Protein AF-A0A8H2VVC4-F1 (afdb_monomer_lite)

Foldseek 3Di:
DQDDVNDDDDQDADDDPVQDDPPDPDHDDGDPVLCLDPSN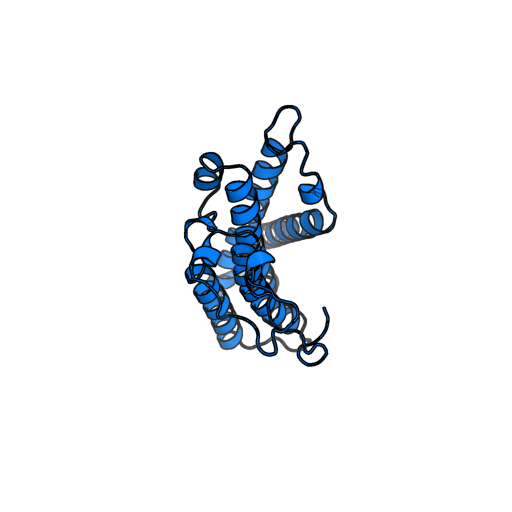LVRLLVQLVVLLVVLLVQLPDPDHDDPVVLVVSLVSLVVSLVPRPPLQAPVDLVSLVPDDPVSNVSNLSSLLSSLLSLLSSLLVLLVDPPSCPVVVVSLCSNLVSLVRLVVSLVSVVVQCPPPHPCVVVCCCVPPVVVVSNVSSVVSNVSNVVVVVVVVPDDPPDD

Sequence (206 aa):
MISQGMYDTKPPSHILDQDLDENMVVLPPITTDYERSAIGHATFKYRLVLIFRKIFDASNLVTPISYDEVMGLEKLLLDALEEIPEYFQARSIHVLNSGSISQKVRGFSIEMTYLKSRCFLHRKFLSEAESLQKHSYSVKACVDSSILILQYQNYMTNETAPDRPLHGMKWIASSLMTYDFLLAATLLCLYLGQLMATEGKPMLGL

pLDDT: mean 88.29, std 10.34, range [36.38, 98.44]

Structure (mmCIF, N/CA/C/O backbone):
data_AF-A0A8H2VVC4-F1
#
_entry.id   AF-A0A8H2VVC4-F1
#
loop_
_atom_site.group_PDB
_atom_site.id
_atom_site.type_symbol
_atom_site.label_atom_id
_atom_site.label_alt_id
_atom_site.label_comp_id
_atom_site.label_asym_id
_atom_site.label_entity_id
_atom_site.label_seq_id
_atom_site.pdbx_PDB_ins_code
_atom_site.Cartn_x
_atom_site.Cartn_y
_atom_site.Cartn_z
_atom_site.occupancy
_atom_site.B_iso_or_equiv
_atom_site.auth_seq_id
_atom_site.auth_comp_id
_atom_site.auth_asym_id
_atom_site.auth_atom_id
_atom_site.pdbx_PDB_model_num
ATOM 1 N N . MET A 1 1 ? -13.365 2.600 -8.988 1.00 61.84 1 MET A N 1
ATOM 2 C CA . MET A 1 1 ? -12.484 1.559 -9.572 1.00 61.84 1 MET A CA 1
ATOM 3 C C . MET A 1 1 ? -13.336 0.581 -10.369 1.00 61.84 1 MET A C 1
ATOM 5 O O . MET A 1 1 ? -14.423 0.267 -9.913 1.00 61.84 1 MET A O 1
ATOM 9 N N . ILE A 1 2 ? -12.883 0.117 -11.538 1.00 72.00 2 ILE A N 1
ATOM 10 C CA . ILE A 1 2 ? -13.629 -0.814 -12.419 1.00 72.00 2 ILE A CA 1
ATOM 11 C C . ILE A 1 2 ? -13.771 -2.173 -11.728 1.00 72.00 2 ILE A C 1
ATOM 13 O O . ILE A 1 2 ? -12.729 -2.743 -11.445 1.00 72.00 2 ILE A O 1
ATOM 17 N N . SER A 1 3 ? -14.970 -2.678 -11.400 1.00 74.81 3 SER A N 1
ATOM 18 C CA . SER A 1 3 ? -15.231 -3.954 -10.670 1.00 74.81 3 SER A CA 1
ATOM 19 C C . SER A 1 3 ? -14.483 -5.182 -11.213 1.00 74.81 3 SER A C 1
ATOM 21 O O . SER A 1 3 ? -14.215 -5.265 -12.409 1.00 74.81 3 SER A O 1
ATOM 23 N N . GLN A 1 4 ? -14.123 -6.143 -10.345 1.00 71.00 4 GLN A N 1
ATOM 24 C CA . GLN A 1 4 ? -13.689 -7.466 -10.826 1.00 71.00 4 GLN A CA 1
ATOM 25 C C . GLN A 1 4 ? -14.830 -8.069 -11.658 1.00 71.00 4 GLN A C 1
ATOM 27 O O . GLN A 1 4 ? -15.982 -8.014 -11.238 1.00 71.00 4 GLN A O 1
ATOM 32 N N . GLY A 1 5 ? -14.517 -8.562 -12.859 1.00 79.94 5 GLY A N 1
ATOM 33 C CA . GLY A 1 5 ? -15.510 -9.023 -13.837 1.00 79.94 5 GLY A CA 1
ATOM 34 C C . GLY A 1 5 ? -15.986 -7.958 -14.833 1.00 79.94 5 GLY A C 1
ATOM 35 O O . GLY A 1 5 ? -16.650 -8.303 -15.801 1.00 79.94 5 GLY A O 1
ATOM 36 N N . MET A 1 6 ? -15.608 -6.686 -14.650 1.00 85.06 6 MET A N 1
ATOM 37 C CA . MET A 1 6 ? -15.860 -5.608 -15.625 1.00 85.06 6 MET A CA 1
ATOM 38 C C . MET A 1 6 ? -14.657 -5.348 -16.549 1.00 85.06 6 MET A C 1
ATOM 40 O O . MET A 1 6 ? -14.632 -4.353 -17.269 1.00 85.06 6 MET A O 1
ATOM 44 N N . TYR A 1 7 ? -13.640 -6.207 -16.486 1.00 86.06 7 TYR A N 1
ATOM 45 C CA . TYR A 1 7 ? -12.479 -6.223 -17.370 1.00 86.06 7 TYR A CA 1
ATOM 46 C C . TYR A 1 7 ? -12.005 -7.671 -17.553 1.00 86.06 7 TYR A C 1
ATOM 48 O O . TYR A 1 7 ? -12.137 -8.485 -16.636 1.00 86.06 7 TYR A O 1
ATOM 56 N N . ASP A 1 8 ? -11.453 -7.974 -18.723 1.00 86.38 8 ASP A N 1
ATOM 57 C CA . ASP A 1 8 ? -10.928 -9.285 -19.130 1.00 86.38 8 ASP A CA 1
ATOM 58 C C . ASP A 1 8 ? -9.402 -9.276 -19.341 1.00 86.38 8 ASP A C 1
ATOM 60 O O . ASP A 1 8 ? -8.794 -10.294 -19.680 1.00 86.38 8 ASP A O 1
ATOM 64 N N . THR A 1 9 ? -8.759 -8.130 -19.107 1.00 85.38 9 THR A N 1
ATOM 65 C CA . THR A 1 9 ? -7.322 -7.963 -19.296 1.00 85.38 9 THR A CA 1
ATOM 66 C C . THR A 1 9 ? -6.517 -8.677 -18.210 1.00 85.38 9 THR A C 1
ATOM 68 O O . THR A 1 9 ? -6.779 -8.569 -17.009 1.00 85.38 9 THR A O 1
ATOM 71 N N . LYS A 1 10 ? -5.493 -9.414 -18.649 1.00 84.00 10 LYS A N 1
ATOM 72 C CA . LYS A 1 10 ? -4.498 -10.050 -17.776 1.00 84.00 10 LYS A CA 1
ATOM 73 C C . LYS A 1 10 ? -3.448 -9.022 -17.316 1.00 84.00 10 LYS A C 1
ATOM 75 O O . LYS A 1 10 ? -3.312 -7.971 -17.947 1.00 84.00 10 LYS A O 1
ATOM 80 N N . PRO A 1 11 ? -2.686 -9.305 -16.240 1.00 82.44 11 PRO A N 1
ATOM 81 C CA . PRO A 1 11 ? -1.534 -8.487 -15.866 1.00 82.44 11 PRO A CA 1
ATOM 82 C C . PRO A 1 11 ? -0.532 -8.371 -17.027 1.00 82.44 11 PRO A C 1
ATOM 84 O O . PRO A 1 11 ? -0.453 -9.293 -17.842 1.00 82.44 11 PRO A O 1
ATOM 87 N N . PRO A 1 12 ? 0.257 -7.284 -17.093 1.00 82.56 12 PRO A N 1
ATOM 88 C CA . PRO A 1 12 ? 1.257 -7.126 -18.140 1.00 82.56 12 PRO A CA 1
ATOM 89 C C . PRO A 1 12 ? 2.305 -8.247 -18.071 1.00 82.56 12 PRO A C 1
ATOM 91 O O . PRO A 1 12 ? 2.766 -8.625 -16.989 1.00 82.56 12 PRO A O 1
ATOM 94 N N . SER A 1 13 ? 2.672 -8.770 -19.241 1.00 80.69 13 SER A N 1
ATOM 95 C CA . SER A 1 13 ? 3.735 -9.759 -19.432 1.00 80.69 13 SER A CA 1
ATOM 96 C C . SER A 1 13 ? 5.004 -9.087 -19.947 1.00 80.69 13 SER A C 1
ATOM 98 O O . SER A 1 13 ? 4.941 -8.136 -20.722 1.00 80.69 13 SER A O 1
ATOM 100 N N . HIS A 1 14 ? 6.161 -9.600 -19.540 1.00 83.25 14 HIS A N 1
ATOM 101 C CA . HIS A 1 14 ? 7.447 -9.140 -20.053 1.00 83.25 14 HIS A CA 1
ATOM 102 C C . HIS A 1 14 ? 7.810 -9.886 -21.321 1.00 83.25 14 HIS A C 1
ATOM 104 O O . HIS A 1 14 ? 8.261 -11.028 -21.261 1.00 83.25 14 HIS A O 1
ATOM 110 N N . ILE A 1 15 ? 7.561 -9.234 -22.447 1.00 84.56 15 ILE A N 1
ATOM 111 C CA . ILE A 1 15 ? 7.902 -9.715 -23.779 1.00 84.56 15 ILE A CA 1
ATOM 112 C C . ILE A 1 15 ? 8.588 -8.545 -24.472 1.00 84.56 15 ILE A C 1
ATOM 114 O O . ILE A 1 15 ? 8.066 -7.428 -24.430 1.00 84.56 15 ILE A O 1
ATOM 118 N N . LEU A 1 16 ? 9.779 -8.772 -25.018 1.00 83.44 16 LEU A N 1
ATOM 119 C CA . LEU A 1 16 ? 10.528 -7.738 -25.723 1.00 83.44 16 LEU A CA 1
ATOM 120 C C . LEU A 1 16 ? 10.130 -7.730 -27.198 1.00 83.44 16 LEU A C 1
ATOM 122 O O . LEU A 1 16 ? 9.774 -8.768 -27.747 1.00 83.44 16 LEU A O 1
ATOM 126 N N . ASP A 1 17 ? 10.260 -6.581 -27.861 1.00 87.44 17 ASP A N 1
ATOM 127 C CA . ASP A 1 17 ? 9.928 -6.452 -29.289 1.00 87.44 17 ASP A CA 1
ATOM 128 C C . ASP A 1 17 ? 10.725 -7.429 -30.168 1.00 87.44 17 ASP A C 1
ATOM 130 O O . ASP A 1 17 ? 10.229 -7.910 -31.176 1.00 87.44 17 ASP A O 1
ATOM 134 N N . GLN A 1 18 ? 11.950 -7.763 -29.758 1.00 87.62 18 GLN A N 1
ATOM 135 C CA . GLN A 1 18 ? 12.810 -8.741 -30.434 1.00 87.62 18 GLN A CA 1
ATOM 136 C C . GLN A 1 18 ? 12.332 -10.197 -30.294 1.00 87.62 18 GLN A C 1
ATOM 138 O O . GLN A 1 18 ? 12.754 -11.047 -31.072 1.00 87.62 18 GLN A O 1
ATOM 143 N N . ASP A 1 19 ? 11.488 -10.481 -29.298 1.00 85.81 19 ASP A N 1
ATOM 144 C CA . ASP A 1 19 ? 10.892 -11.802 -29.075 1.00 85.81 19 ASP A CA 1
ATOM 145 C C . ASP A 1 19 ? 9.561 -11.950 -29.838 1.00 85.81 19 ASP A C 1
ATOM 147 O O . ASP A 1 19 ? 8.924 -13.002 -29.772 1.00 85.81 19 ASP A O 1
ATOM 151 N N . LEU A 1 20 ? 9.117 -10.888 -30.523 1.00 89.56 20 LEU A N 1
ATOM 152 C CA . LEU A 1 20 ? 7.908 -10.857 -31.334 1.00 89.56 20 LEU A CA 1
ATOM 153 C C . LEU A 1 20 ? 8.262 -11.005 -32.814 1.00 89.56 20 LEU A C 1
ATOM 155 O O . LEU A 1 20 ? 9.155 -10.335 -33.330 1.00 89.56 20 LEU A O 1
ATOM 159 N N . ASP A 1 21 ? 7.502 -11.842 -33.512 1.00 89.62 21 ASP A N 1
ATOM 160 C CA . ASP A 1 21 ? 7.604 -12.014 -34.957 1.00 89.62 21 ASP A CA 1
ATOM 161 C C . ASP A 1 21 ? 6.219 -11.973 -35.621 1.00 89.62 21 ASP A C 1
ATOM 163 O O . ASP A 1 21 ? 5.198 -12.282 -35.006 1.00 89.62 21 ASP A O 1
ATOM 167 N N . GLU A 1 22 ? 6.171 -11.558 -36.889 1.00 92.38 22 GLU A N 1
ATOM 168 C CA . GLU A 1 22 ? 4.920 -11.372 -37.644 1.00 92.38 22 GLU A CA 1
ATOM 169 C C . GLU A 1 22 ? 4.160 -12.678 -37.928 1.00 92.38 22 GLU A C 1
ATOM 171 O O . GLU A 1 22 ? 2.967 -12.644 -38.227 1.00 92.38 22 GLU A O 1
ATOM 176 N N . ASN A 1 23 ? 4.831 -13.827 -37.820 1.00 93.56 23 ASN A N 1
ATOM 177 C CA . ASN A 1 23 ? 4.260 -15.148 -38.074 1.00 93.56 23 ASN A CA 1
ATOM 178 C C . ASN A 1 23 ? 3.877 -15.873 -36.769 1.00 93.56 23 ASN A C 1
ATOM 180 O O . ASN A 1 23 ? 3.420 -17.020 -36.803 1.00 93.56 23 ASN A O 1
ATOM 184 N N . MET A 1 24 ? 4.040 -15.214 -35.619 1.00 91.25 24 MET A N 1
ATOM 185 C CA . MET A 1 24 ? 3.794 -15.787 -34.306 1.00 91.25 24 MET A CA 1
ATOM 186 C C . MET A 1 24 ? 2.299 -16.032 -34.074 1.00 91.25 24 MET A C 1
ATOM 188 O O . MET A 1 24 ? 1.483 -15.113 -34.059 1.00 91.25 24 MET A O 1
ATOM 192 N N . VAL A 1 25 ? 1.939 -17.291 -33.815 1.00 92.12 25 VAL A N 1
ATOM 193 C CA . VAL A 1 25 ? 0.564 -17.697 -33.455 1.00 92.12 25 VAL A CA 1
ATOM 194 C C . VAL A 1 25 ? 0.359 -17.880 -31.946 1.00 92.12 25 VAL A C 1
ATOM 196 O O . VAL A 1 25 ? -0.778 -17.976 -31.485 1.00 92.12 25 VAL A O 1
ATOM 199 N N . VAL A 1 26 ? 1.444 -17.929 -31.165 1.00 89.56 26 VAL A N 1
ATOM 200 C CA . VAL A 1 26 ? 1.440 -18.070 -29.699 1.00 89.56 26 VAL A CA 1
ATOM 201 C C . VAL A 1 26 ? 2.572 -17.232 -29.108 1.00 89.56 26 VAL A C 1
ATOM 203 O O . VAL A 1 26 ? 3.694 -17.318 -29.589 1.00 89.56 26 VAL A O 1
ATOM 206 N N . LEU A 1 27 ? 2.287 -16.465 -28.049 1.00 85.94 27 LEU A N 1
ATOM 207 C CA . LEU A 1 27 ? 3.278 -15.627 -27.360 1.00 85.94 27 LEU A CA 1
ATOM 208 C C . LEU A 1 27 ? 4.440 -16.449 -26.766 1.00 85.94 27 LEU A C 1
ATOM 210 O O . LEU A 1 27 ? 4.213 -17.573 -26.301 1.00 85.94 27 LEU A O 1
ATOM 214 N N . PRO A 1 28 ? 5.662 -15.884 -26.711 1.00 85.06 28 PRO A N 1
ATOM 215 C CA . PRO A 1 28 ? 6.816 -16.572 -26.156 1.00 85.06 28 PRO A CA 1
ATOM 216 C C . PRO A 1 28 ? 6.681 -16.739 -24.631 1.00 85.06 28 PRO A C 1
ATOM 218 O O . PRO A 1 28 ? 5.950 -15.988 -23.972 1.00 85.06 28 PRO A O 1
ATOM 221 N N . PRO A 1 29 ? 7.380 -17.723 -24.037 1.00 79.69 29 PRO A N 1
ATOM 222 C CA . PRO A 1 29 ? 7.407 -17.894 -22.590 1.00 79.69 29 PRO A CA 1
ATOM 223 C C . PRO A 1 29 ? 8.052 -16.684 -21.901 1.00 79.69 29 PRO A C 1
ATOM 225 O O . PRO A 1 29 ? 9.021 -16.109 -22.390 1.00 79.69 29 PRO A O 1
ATOM 228 N N . ILE A 1 30 ? 7.526 -16.318 -20.731 1.00 73.62 30 ILE A N 1
ATOM 229 C CA . ILE A 1 30 ? 8.022 -15.181 -19.945 1.00 73.62 30 ILE A CA 1
ATOM 230 C C . ILE A 1 30 ? 9.406 -15.520 -19.377 1.00 73.62 30 ILE A C 1
ATOM 232 O O . ILE A 1 30 ? 9.576 -16.546 -18.716 1.00 73.62 30 ILE A O 1
ATOM 236 N N . THR A 1 31 ? 10.382 -14.641 -19.602 1.00 69.44 31 THR A N 1
ATOM 237 C CA . THR A 1 31 ? 11.750 -14.787 -19.087 1.00 69.44 31 THR A CA 1
ATOM 238 C C . THR A 1 31 ? 11.874 -14.307 -17.635 1.00 69.44 31 THR A C 1
ATOM 240 O O . THR A 1 31 ? 11.177 -13.389 -17.199 1.00 69.44 31 THR A O 1
ATOM 243 N N . THR A 1 32 ? 12.791 -14.905 -16.866 1.00 66.62 32 THR A N 1
ATOM 244 C CA . THR A 1 32 ? 13.057 -14.547 -15.455 1.00 66.62 32 THR A CA 1
ATOM 245 C C . THR A 1 32 ? 13.798 -13.217 -15.283 1.00 66.62 32 THR A C 1
ATOM 247 O O . THR A 1 32 ? 13.685 -12.588 -14.234 1.00 66.62 32 THR A O 1
ATOM 250 N N . ASP A 1 33 ? 14.489 -12.723 -16.318 1.00 64.75 33 ASP A N 1
ATOM 251 C CA . ASP A 1 33 ? 15.195 -11.421 -16.306 1.00 64.75 33 ASP A CA 1
ATOM 252 C C . ASP A 1 33 ? 14.261 -10.217 -16.096 1.00 64.75 33 ASP A C 1
ATOM 254 O O . ASP A 1 33 ? 14.677 -9.089 -15.813 1.00 64.75 33 ASP A O 1
ATOM 258 N N . TYR A 1 34 ? 12.963 -10.479 -16.168 1.00 72.25 34 TYR A N 1
ATOM 259 C CA . TYR A 1 34 ? 11.890 -9.568 -15.859 1.00 72.25 34 TYR A CA 1
ATOM 260 C C . TYR A 1 34 ? 11.936 -8.941 -14.460 1.00 72.25 34 TYR A C 1
ATOM 262 O O . TYR A 1 34 ? 11.509 -7.794 -14.290 1.00 72.25 34 TYR A O 1
ATOM 270 N N . GLU A 1 35 ? 12.418 -9.668 -13.452 1.00 71.19 35 GLU A N 1
ATOM 271 C CA . GLU A 1 35 ? 12.181 -9.332 -12.041 1.00 71.19 35 GLU A CA 1
ATOM 272 C C . GLU A 1 35 ? 12.736 -7.966 -11.619 1.00 71.19 35 GLU A C 1
ATOM 274 O O . GLU A 1 35 ? 12.252 -7.387 -10.653 1.00 71.19 35 GLU A O 1
ATOM 279 N N . ARG A 1 36 ? 13.707 -7.404 -12.351 1.00 79.69 36 ARG A N 1
ATOM 280 C CA . ARG A 1 36 ? 14.284 -6.066 -12.084 1.00 79.69 36 ARG A CA 1
ATOM 281 C C . ARG A 1 36 ? 13.822 -4.984 -13.070 1.00 79.69 36 ARG A C 1
ATOM 283 O O . ARG A 1 36 ? 14.132 -3.796 -12.904 1.00 79.69 36 ARG A O 1
ATOM 290 N N . SER A 1 37 ? 13.060 -5.372 -14.088 1.00 85.94 37 SER A N 1
ATOM 291 C CA . SER A 1 37 ? 12.565 -4.479 -15.137 1.00 85.94 37 SER A CA 1
ATOM 292 C C . SER A 1 37 ? 11.485 -3.512 -14.623 1.00 85.94 37 SER A C 1
ATOM 294 O O . SER A 1 37 ? 10.962 -3.630 -13.509 1.00 85.94 37 SER A O 1
ATOM 296 N N . ALA A 1 38 ? 11.143 -2.509 -15.434 1.00 86.06 38 ALA A N 1
ATOM 297 C CA . ALA A 1 38 ? 10.037 -1.597 -15.134 1.00 86.06 38 ALA A CA 1
ATOM 298 C C . ALA A 1 38 ? 8.683 -2.321 -15.121 1.00 86.06 38 ALA A C 1
ATOM 300 O O . ALA A 1 38 ? 7.841 -2.046 -14.269 1.00 86.06 38 ALA A O 1
ATOM 301 N N . ILE A 1 39 ? 8.500 -3.281 -16.028 1.00 88.06 39 ILE A N 1
ATOM 302 C CA . ILE A 1 39 ? 7.285 -4.091 -16.082 1.00 88.06 39 ILE A CA 1
ATOM 303 C C . ILE A 1 39 ? 7.247 -4.975 -14.813 1.00 88.06 39 ILE A C 1
ATOM 305 O O . ILE A 1 39 ? 6.203 -5.045 -14.173 1.00 88.06 39 ILE A O 1
ATOM 309 N N . GLY A 1 40 ? 8.401 -5.484 -14.340 1.00 89.06 40 GLY A N 1
ATOM 310 C CA . GLY A 1 40 ? 8.555 -6.287 -13.112 1.00 89.06 40 GLY A CA 1
ATOM 311 C C . GLY A 1 40 ? 7.932 -5.602 -11.919 1.00 89.06 40 GLY A C 1
ATOM 312 O O . GLY A 1 40 ? 7.004 -6.105 -11.282 1.00 89.06 40 GLY A O 1
ATOM 313 N N . HIS A 1 41 ? 8.390 -4.373 -11.701 1.00 91.56 41 HIS A N 1
ATOM 314 C CA . HIS A 1 41 ? 7.827 -3.469 -10.709 1.00 91.56 41 HIS A CA 1
ATOM 315 C C . HIS A 1 41 ? 6.316 -3.278 -10.873 1.00 91.56 41 HIS A C 1
ATOM 317 O O . HIS A 1 41 ? 5.583 -3.368 -9.886 1.00 91.56 41 HIS A O 1
ATOM 323 N N . ALA A 1 42 ? 5.841 -3.047 -12.099 1.00 91.56 42 ALA A N 1
ATOM 324 C CA . ALA A 1 42 ? 4.424 -2.847 -12.376 1.00 91.56 42 ALA A CA 1
ATOM 325 C C . ALA A 1 42 ? 3.577 -4.075 -12.009 1.00 91.56 42 ALA A C 1
ATOM 327 O O . ALA A 1 42 ? 2.514 -3.899 -11.416 1.00 91.56 42 ALA A O 1
ATOM 328 N N . THR A 1 43 ? 4.040 -5.301 -12.273 1.00 90.50 43 THR A N 1
ATOM 329 C CA . THR A 1 43 ? 3.301 -6.524 -11.906 1.00 90.50 43 THR A CA 1
ATOM 330 C C . THR A 1 43 ? 3.274 -6.762 -10.404 1.00 90.50 43 THR A C 1
ATOM 332 O O . THR A 1 43 ? 2.204 -7.057 -9.868 1.00 90.50 43 THR A O 1
ATOM 335 N N . PHE A 1 44 ? 4.392 -6.581 -9.696 1.00 92.56 44 PHE A N 1
ATOM 336 C CA . PHE A 1 44 ? 4.396 -6.684 -8.231 1.00 92.56 44 PHE A CA 1
ATOM 337 C C . PHE A 1 44 ? 3.479 -5.633 -7.597 1.00 92.56 44 PHE A C 1
ATOM 339 O O . PHE A 1 44 ? 2.613 -5.952 -6.781 1.00 92.56 44 PHE A O 1
ATOM 346 N N . LYS A 1 45 ? 3.579 -4.378 -8.046 1.00 93.62 45 LYS A N 1
ATOM 347 C CA . LYS A 1 45 ? 2.698 -3.299 -7.586 1.00 93.62 45 LYS A CA 1
ATOM 348 C C . LYS A 1 45 ? 1.231 -3.567 -7.933 1.00 93.62 45 LYS A C 1
ATOM 350 O O . LYS A 1 45 ? 0.355 -3.277 -7.123 1.00 93.62 45 LYS A O 1
ATOM 355 N N . TYR A 1 46 ? 0.945 -4.127 -9.107 1.00 92.50 46 TYR A N 1
ATOM 356 C CA . TYR A 1 46 ? -0.412 -4.484 -9.521 1.00 92.50 46 TYR A CA 1
ATOM 357 C C . TYR A 1 46 ? -1.063 -5.472 -8.542 1.00 92.50 46 TYR A C 1
ATOM 359 O O . TYR A 1 46 ? -2.218 -5.268 -8.167 1.00 92.50 46 TYR A O 1
ATOM 367 N N . ARG A 1 47 ? -0.324 -6.476 -8.049 1.00 92.69 47 ARG A N 1
ATOM 368 C CA . ARG A 1 47 ? -0.823 -7.412 -7.022 1.00 92.69 47 ARG A CA 1
ATOM 369 C C . ARG A 1 47 ? -1.225 -6.688 -5.736 1.00 92.69 47 ARG A C 1
ATOM 371 O O . ARG A 1 47 ? -2.338 -6.893 -5.252 1.00 92.69 47 ARG A O 1
ATOM 378 N N . LEU A 1 48 ? -0.384 -5.776 -5.240 1.00 95.50 48 LEU A N 1
ATOM 379 C CA . LEU A 1 48 ? -0.727 -4.943 -4.079 1.00 95.50 48 LEU A CA 1
ATOM 380 C C . LEU A 1 48 ? -1.975 -4.093 -4.333 1.00 95.50 48 LEU A C 1
ATOM 382 O O . LEU A 1 48 ? -2.841 -4.001 -3.470 1.00 95.50 48 LEU A O 1
ATOM 386 N N . VAL A 1 49 ? -2.115 -3.507 -5.525 1.00 94.56 49 VAL A N 1
ATOM 387 C CA . VAL A 1 49 ? -3.298 -2.706 -5.885 1.00 94.56 49 VAL A CA 1
ATOM 388 C C . VAL A 1 49 ? -4.573 -3.559 -5.938 1.00 94.56 49 VAL A C 1
ATOM 390 O O . VAL A 1 49 ? -5.639 -3.083 -5.544 1.00 94.56 49 VAL A O 1
ATOM 393 N N . LEU A 1 50 ? -4.494 -4.823 -6.365 1.00 93.31 50 LEU A N 1
ATOM 394 C CA . LEU A 1 50 ? -5.632 -5.748 -6.310 1.00 93.31 50 LEU A CA 1
ATOM 395 C C . LEU A 1 50 ? -6.054 -6.091 -4.878 1.00 93.31 50 LEU A C 1
ATOM 397 O O . LEU A 1 50 ? -7.236 -6.319 -4.632 1.00 93.31 50 LEU A O 1
ATOM 401 N N . ILE A 1 51 ? -5.122 -6.128 -3.930 1.00 96.19 51 ILE A N 1
ATOM 402 C CA . ILE A 1 51 ? -5.448 -6.335 -2.514 1.00 96.19 51 ILE A CA 1
ATOM 403 C C . ILE A 1 51 ? -5.985 -5.039 -1.910 1.00 96.19 51 ILE A C 1
ATOM 405 O O . ILE A 1 51 ? -7.030 -5.059 -1.262 1.00 96.19 51 ILE A O 1
ATOM 409 N N . PHE A 1 52 ? -5.349 -3.902 -2.210 1.00 95.88 52 PHE A N 1
ATOM 410 C CA . PHE A 1 52 ? -5.833 -2.580 -1.820 1.00 95.88 52 PHE A CA 1
ATOM 411 C C . PHE A 1 52 ? -7.275 -2.360 -2.257 1.00 95.88 52 PHE A C 1
ATOM 413 O O . PHE A 1 52 ? -8.073 -1.819 -1.507 1.00 95.88 52 PHE A O 1
ATOM 420 N N . ARG A 1 53 ? -7.634 -2.827 -3.452 1.00 93.25 53 ARG A N 1
ATOM 421 C CA . ARG A 1 53 ? -9.016 -2.846 -3.911 1.00 93.25 53 ARG A CA 1
ATOM 422 C C . ARG A 1 53 ? -9.949 -3.567 -2.947 1.00 93.25 53 ARG A C 1
ATOM 424 O O . ARG A 1 53 ? -10.964 -2.998 -2.575 1.00 93.25 53 ARG A O 1
ATOM 431 N N . LYS A 1 54 ? -9.637 -4.820 -2.603 1.00 94.44 54 LYS A N 1
ATOM 432 C CA . LYS A 1 54 ? -10.480 -5.632 -1.715 1.00 94.44 54 LYS A CA 1
ATOM 433 C C . LYS A 1 54 ? -10.660 -4.925 -0.375 1.00 94.44 54 LYS A C 1
ATOM 435 O O . LYS A 1 54 ? -11.773 -4.842 0.128 1.00 94.44 54 LYS A O 1
ATOM 440 N N . ILE A 1 55 ? -9.571 -4.352 0.139 1.00 96.56 55 ILE A N 1
ATOM 441 C CA . ILE A 1 55 ? -9.572 -3.520 1.342 1.00 96.56 55 ILE A CA 1
ATOM 442 C C . ILE A 1 55 ? -10.463 -2.291 1.153 1.00 96.56 55 ILE A C 1
ATOM 444 O O . ILE A 1 55 ? -11.299 -2.011 1.998 1.00 96.56 55 ILE A O 1
ATOM 448 N N . PHE A 1 56 ? -10.316 -1.558 0.052 1.00 93.75 56 PHE A N 1
ATOM 449 C CA . PHE A 1 56 ? -11.108 -0.368 -0.233 1.00 93.75 56 PHE A CA 1
ATOM 450 C C . PHE A 1 56 ? -12.601 -0.699 -0.291 1.00 93.75 56 PHE A C 1
ATOM 452 O O . PHE A 1 56 ? -13.397 -0.004 0.335 1.00 93.75 56 PHE A O 1
ATOM 459 N N . ASP A 1 57 ? -12.977 -1.762 -0.998 1.00 92.44 57 ASP A N 1
ATOM 460 C CA . ASP A 1 57 ? -14.364 -2.207 -1.108 1.00 92.44 57 ASP A CA 1
ATOM 461 C C . ASP A 1 57 ? -14.906 -2.589 0.287 1.00 92.44 57 ASP A C 1
ATOM 463 O O . ASP A 1 57 ? -15.926 -2.047 0.714 1.00 92.44 57 ASP A O 1
ATOM 467 N N . ALA A 1 58 ? -14.169 -3.396 1.063 1.00 93.06 58 ALA A N 1
ATOM 468 C CA . ALA A 1 58 ? -14.541 -3.791 2.428 1.00 93.06 58 ALA A CA 1
ATOM 469 C C . ALA A 1 58 ? -14.658 -2.598 3.399 1.00 93.06 58 ALA A C 1
ATOM 471 O O . ALA A 1 58 ? -15.620 -2.475 4.164 1.00 93.06 58 ALA A O 1
ATOM 472 N N . SER A 1 59 ? -13.717 -1.657 3.335 1.00 90.44 59 SER A N 1
ATOM 473 C CA . SER A 1 59 ? -13.704 -0.448 4.161 1.00 90.44 59 SER A CA 1
ATOM 474 C C . SER A 1 59 ? -14.812 0.541 3.805 1.00 90.44 59 SER A C 1
ATOM 476 O O . SER A 1 59 ? -15.053 1.466 4.581 1.00 90.44 59 SER A O 1
ATOM 478 N N . ASN A 1 60 ? -15.508 0.369 2.680 1.00 88.62 60 ASN A N 1
ATOM 479 C CA . ASN A 1 60 ? -16.644 1.203 2.281 1.00 88.62 60 ASN A CA 1
ATOM 480 C C . ASN A 1 60 ? -17.994 0.464 2.338 1.00 88.62 60 ASN A C 1
ATOM 482 O O . ASN A 1 60 ? -19.017 1.056 2.001 1.00 88.62 60 ASN A O 1
ATOM 486 N N . LEU A 1 61 ? -18.030 -0.787 2.816 1.00 90.44 61 LEU A N 1
ATOM 487 C CA . LEU A 1 61 ? -19.289 -1.472 3.107 1.00 90.44 61 LEU A CA 1
ATOM 488 C C . LEU A 1 61 ? -20.053 -0.771 4.238 1.00 90.44 61 LEU A C 1
ATOM 490 O O . LEU A 1 61 ? -19.455 -0.295 5.212 1.00 90.44 61 LEU A O 1
ATOM 494 N N . VAL A 1 62 ? -21.384 -0.750 4.094 1.00 89.06 62 VAL A N 1
ATOM 495 C CA . VAL A 1 62 ? -22.333 -0.224 5.091 1.00 89.06 62 VAL A CA 1
ATOM 496 C C . VAL A 1 62 ? -22.258 -1.048 6.372 1.00 89.06 62 VAL A C 1
ATOM 498 O O . VAL A 1 62 ? -22.136 -0.500 7.462 1.00 89.06 62 VAL A O 1
ATOM 501 N N . THR A 1 63 ? -22.287 -2.372 6.230 1.00 89.06 63 THR A N 1
ATOM 502 C CA . THR A 1 63 ? -22.037 -3.316 7.316 1.00 89.06 63 THR A CA 1
ATOM 503 C C . THR A 1 63 ? -20.533 -3.558 7.438 1.00 89.06 63 THR A C 1
ATOM 505 O O . THR A 1 63 ? -19.919 -3.975 6.452 1.00 89.06 63 THR A O 1
ATOM 508 N N . PRO A 1 64 ? -19.919 -3.302 8.607 1.00 87.81 64 PRO A N 1
ATOM 509 C CA . PRO A 1 64 ? -18.521 -3.638 8.837 1.00 87.81 64 PRO A CA 1
ATOM 510 C C . PRO A 1 64 ? -18.270 -5.133 8.626 1.00 87.81 64 PRO A C 1
ATOM 512 O O . PRO A 1 64 ? -19.095 -5.962 9.007 1.00 87.81 64 PRO A O 1
ATOM 515 N N . ILE A 1 65 ? -17.124 -5.456 8.030 1.00 94.06 65 ILE A N 1
ATOM 516 C CA . ILE A 1 65 ? -16.616 -6.828 7.997 1.00 94.06 65 ILE A CA 1
ATOM 517 C C . ILE A 1 65 ? -16.173 -7.254 9.399 1.00 94.06 65 ILE A C 1
ATOM 519 O O . ILE A 1 65 ? -15.891 -6.409 10.255 1.00 94.06 65 ILE A O 1
ATOM 523 N N . SER A 1 66 ? -16.117 -8.560 9.639 1.00 94.62 66 SER A N 1
ATOM 524 C CA . SER A 1 66 ? -15.631 -9.096 10.910 1.00 94.62 66 SER A CA 1
ATOM 525 C C . SER A 1 66 ? -14.151 -8.765 11.134 1.00 94.62 66 SER A C 1
ATOM 527 O O . SER A 1 66 ? -13.389 -8.541 10.191 1.00 94.62 66 SER A O 1
ATOM 529 N N . TYR A 1 67 ? -13.720 -8.755 12.397 1.00 94.81 67 TYR A N 1
ATOM 530 C CA . TYR A 1 67 ? -12.312 -8.519 12.725 1.00 94.81 67 TYR A CA 1
ATOM 531 C C . TYR A 1 67 ? -11.394 -9.608 12.140 1.00 94.81 67 TYR A C 1
ATOM 533 O O . TYR A 1 67 ? -10.299 -9.306 11.670 1.00 94.81 67 TYR A O 1
ATOM 541 N N . ASP A 1 68 ? -11.865 -10.855 12.062 1.00 96.88 68 ASP A N 1
ATOM 542 C CA . ASP A 1 68 ? -11.126 -11.950 11.422 1.00 96.88 68 ASP A CA 1
ATOM 543 C C . ASP A 1 68 ? -10.907 -11.696 9.923 1.00 96.88 68 ASP A C 1
ATOM 545 O O . ASP A 1 68 ? -9.814 -11.927 9.403 1.00 96.88 68 ASP A O 1
ATOM 549 N N . GLU A 1 69 ? -11.909 -11.154 9.222 1.00 97.25 69 GLU A N 1
ATOM 550 C CA . GLU A 1 69 ? -11.767 -10.748 7.819 1.00 97.25 69 GLU A CA 1
ATOM 551 C C . GLU A 1 69 ? -10.787 -9.580 7.652 1.00 97.25 69 GLU A C 1
ATOM 553 O O . GLU A 1 69 ? -10.007 -9.570 6.697 1.00 97.25 69 GLU A O 1
ATOM 558 N N . VAL A 1 70 ? -10.778 -8.619 8.585 1.00 97.25 70 VAL A N 1
ATOM 559 C CA . VAL A 1 70 ? -9.796 -7.519 8.602 1.00 97.25 70 VAL A CA 1
ATOM 560 C C . VAL A 1 70 ? -8.381 -8.082 8.694 1.00 97.25 70 VAL A C 1
ATOM 562 O O . VAL A 1 70 ? -7.531 -7.754 7.864 1.00 97.25 70 VAL A O 1
ATOM 565 N N . MET A 1 71 ? -8.136 -8.974 9.652 1.00 97.75 71 MET A N 1
ATOM 566 C CA . MET A 1 71 ? -6.822 -9.594 9.832 1.00 97.75 71 MET A CA 1
ATOM 567 C C . MET A 1 71 ? -6.442 -10.496 8.650 1.00 97.75 71 MET A C 1
ATOM 569 O O . MET A 1 71 ? -5.276 -10.541 8.255 1.00 97.75 71 MET A O 1
ATOM 573 N N . GLY A 1 72 ? -7.414 -11.168 8.028 1.00 98.25 72 GLY A N 1
ATOM 574 C CA . GLY A 1 72 ? -7.207 -11.939 6.802 1.00 98.25 72 GLY A CA 1
ATOM 575 C C . GLY A 1 72 ? -6.749 -11.071 5.626 1.00 98.25 72 GLY A C 1
ATOM 576 O O . GLY A 1 72 ? -5.814 -11.438 4.912 1.00 98.25 72 GLY A O 1
ATOM 577 N N . LEU A 1 73 ? -7.356 -9.895 5.441 1.00 98.25 73 LEU A N 1
ATOM 578 C CA . LEU A 1 73 ? -6.942 -8.930 4.417 1.00 98.25 73 LEU A CA 1
ATOM 579 C C . LEU A 1 73 ? -5.552 -8.347 4.692 1.00 98.25 73 LEU A C 1
ATOM 581 O O . LEU A 1 73 ? -4.785 -8.150 3.749 1.00 98.25 73 LEU A O 1
ATOM 585 N N . GLU A 1 74 ? -5.207 -8.093 5.955 1.00 97.69 74 GLU A N 1
ATOM 586 C CA . GLU A 1 74 ? -3.860 -7.640 6.315 1.00 97.69 74 GLU A CA 1
ATOM 587 C C . GLU A 1 74 ? -2.809 -8.707 6.039 1.00 97.69 74 GLU A C 1
ATOM 589 O O . GLU A 1 74 ? -1.762 -8.391 5.477 1.00 97.69 74 GLU A O 1
ATOM 594 N N . LYS A 1 75 ? -3.098 -9.969 6.368 1.00 98.19 75 LYS A N 1
ATOM 595 C CA . LYS A 1 75 ? -2.203 -11.078 6.043 1.00 98.19 75 LYS A CA 1
ATOM 596 C C . LYS A 1 75 ? -1.947 -11.157 4.540 1.00 98.19 75 LYS A C 1
ATOM 598 O O . LYS A 1 75 ? -0.797 -11.179 4.130 1.00 98.19 75 LYS A O 1
ATOM 603 N N . LEU A 1 76 ? -2.997 -11.101 3.717 1.00 98.00 76 LEU A N 1
ATOM 604 C CA . LEU A 1 76 ? -2.837 -11.086 2.258 1.00 98.00 76 LEU A CA 1
ATOM 605 C C . LEU A 1 76 ? -1.962 -9.920 1.782 1.00 98.00 76 LEU A C 1
ATOM 607 O O . LEU A 1 76 ? -1.175 -10.075 0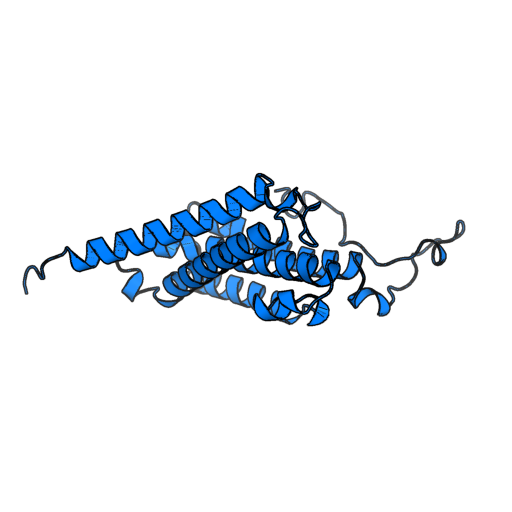.851 1.00 98.00 76 LEU A O 1
ATOM 611 N N . LEU A 1 77 ? -2.115 -8.749 2.401 1.00 97.44 77 LEU A N 1
ATOM 612 C CA . LEU A 1 77 ? -1.326 -7.567 2.076 1.00 97.44 77 LEU A CA 1
ATOM 613 C C . LEU A 1 77 ? 0.155 -7.736 2.456 1.00 97.44 77 LEU A C 1
ATOM 615 O O . LEU A 1 77 ? 1.017 -7.304 1.692 1.00 97.44 77 LEU A O 1
ATOM 619 N N . LEU A 1 78 ? 0.440 -8.353 3.606 1.00 96.50 78 LEU A N 1
ATOM 620 C CA . LEU A 1 78 ? 1.792 -8.685 4.062 1.00 96.50 78 LEU A CA 1
ATOM 621 C C . LEU A 1 78 ? 2.443 -9.742 3.167 1.00 96.50 78 LEU A C 1
ATOM 623 O O . LEU A 1 78 ? 3.529 -9.496 2.653 1.00 96.50 78 LEU A O 1
ATOM 627 N N . ASP A 1 79 ? 1.749 -10.849 2.899 1.00 97.25 79 ASP A N 1
ATOM 628 C CA . ASP A 1 79 ? 2.238 -11.931 2.037 1.00 97.25 79 ASP A CA 1
ATOM 629 C C . ASP A 1 79 ? 2.623 -11.375 0.649 1.00 97.25 79 ASP A C 1
ATOM 631 O O . ASP A 1 79 ? 3.702 -11.639 0.121 1.00 97.25 79 ASP A O 1
ATOM 635 N N . ALA A 1 80 ? 1.782 -10.503 0.080 1.00 95.81 80 ALA A N 1
ATOM 636 C CA . ALA A 1 80 ? 2.064 -9.867 -1.204 1.00 95.81 80 ALA A CA 1
ATOM 637 C C . ALA A 1 80 ? 3.221 -8.859 -1.167 1.00 95.81 80 ALA A C 1
ATOM 639 O O . ALA A 1 80 ? 3.825 -8.615 -2.209 1.00 95.81 80 ALA A O 1
ATOM 640 N N . LEU A 1 81 ? 3.515 -8.248 -0.014 1.00 95.25 81 LEU A N 1
ATOM 641 C CA . LEU A 1 81 ? 4.691 -7.394 0.167 1.00 95.25 81 LEU A CA 1
ATOM 642 C C . LEU A 1 81 ? 5.969 -8.242 0.261 1.00 95.25 81 LEU A C 1
ATOM 644 O O . LEU A 1 81 ? 6.991 -7.858 -0.305 1.00 95.25 81 LEU A O 1
ATOM 648 N N . GLU A 1 82 ? 5.912 -9.389 0.938 1.00 94.56 82 GLU A N 1
ATOM 649 C CA . GLU A 1 82 ? 7.044 -10.311 1.102 1.00 94.56 82 GLU A CA 1
ATOM 650 C C . GLU A 1 82 ? 7.467 -10.973 -0.216 1.00 94.56 82 GLU A C 1
ATOM 652 O O . GLU A 1 82 ? 8.657 -11.194 -0.433 1.00 94.56 82 GLU A O 1
ATOM 657 N N . GLU A 1 83 ? 6.528 -11.201 -1.138 1.00 92.75 83 GLU A N 1
ATOM 658 C CA . GLU A 1 83 ? 6.824 -11.678 -2.498 1.00 92.75 83 GLU A CA 1
ATOM 659 C C . GLU A 1 83 ? 7.606 -10.667 -3.356 1.00 92.75 83 GLU A C 1
ATOM 661 O O . GLU A 1 83 ? 8.150 -11.028 -4.403 1.00 92.75 83 GLU A O 1
ATOM 666 N N . ILE A 1 84 ? 7.644 -9.388 -2.969 1.00 92.38 84 ILE A N 1
ATOM 667 C CA . ILE A 1 84 ? 8.305 -8.350 -3.764 1.00 92.38 84 ILE A CA 1
ATOM 668 C C . ILE A 1 84 ? 9.825 -8.490 -3.627 1.00 92.38 84 ILE A C 1
ATOM 670 O O . ILE A 1 84 ? 10.330 -8.466 -2.505 1.00 92.38 84 ILE A O 1
ATOM 674 N N . PRO A 1 85 ? 10.591 -8.525 -4.735 1.00 90.94 85 PRO A N 1
ATOM 675 C CA . PRO A 1 85 ? 12.046 -8.571 -4.682 1.00 90.94 85 PRO A CA 1
ATOM 676 C C . PRO A 1 85 ? 12.632 -7.428 -3.853 1.00 90.94 85 PRO A C 1
ATOM 678 O O . PRO A 1 85 ? 12.205 -6.279 -3.981 1.00 90.94 85 PRO A O 1
ATOM 681 N N . GLU A 1 86 ? 13.676 -7.714 -3.071 1.00 87.69 86 GLU A N 1
ATOM 682 C CA . GLU A 1 86 ? 14.338 -6.733 -2.194 1.00 87.69 86 GLU A CA 1
ATOM 683 C C . GLU A 1 86 ? 14.758 -5.456 -2.940 1.00 87.69 86 GLU A C 1
ATOM 685 O O . GLU A 1 86 ? 14.664 -4.356 -2.404 1.00 87.69 86 GLU A O 1
ATOM 690 N N . TYR A 1 87 ? 15.112 -5.583 -4.222 1.00 85.75 87 TYR A N 1
ATOM 691 C CA . TYR A 1 87 ? 15.441 -4.463 -5.108 1.00 85.75 87 TYR A CA 1
ATOM 692 C C . TYR A 1 87 ? 14.327 -3.402 -5.228 1.00 85.75 87 TYR A C 1
ATOM 694 O O . TYR A 1 87 ? 14.609 -2.238 -5.520 1.00 85.75 87 TYR A O 1
ATOM 702 N N . PHE A 1 88 ? 13.067 -3.790 -5.026 1.00 89.56 88 PHE A N 1
ATOM 703 C CA . PHE A 1 88 ? 11.896 -2.917 -5.073 1.00 89.56 88 PHE A CA 1
ATOM 704 C C . PHE A 1 88 ? 11.311 -2.589 -3.697 1.00 89.56 88 PHE A C 1
ATOM 706 O O . PHE A 1 88 ? 10.295 -1.900 -3.637 1.00 89.56 88 PHE A O 1
ATOM 713 N N . GLN A 1 89 ? 11.904 -3.058 -2.602 1.00 90.00 89 GLN A N 1
ATOM 714 C CA . GLN A 1 89 ? 11.413 -2.742 -1.264 1.00 90.00 89 GLN A CA 1
ATOM 715 C C . GLN A 1 89 ? 12.082 -1.468 -0.747 1.00 90.00 89 GLN A C 1
ATOM 717 O O . GLN A 1 89 ? 13.304 -1.336 -0.793 1.00 90.00 89 GLN A O 1
ATOM 722 N N . ALA A 1 90 ? 11.290 -0.528 -0.222 1.00 87.00 90 ALA A N 1
ATOM 723 C CA . ALA A 1 90 ? 11.856 0.613 0.486 1.00 87.00 90 ALA A CA 1
ATOM 724 C C . ALA A 1 90 ? 12.415 0.166 1.838 1.00 87.00 90 ALA A C 1
ATOM 726 O O . ALA A 1 90 ? 13.561 0.481 2.129 1.00 87.00 90 ALA A O 1
ATOM 727 N N . ARG A 1 91 ? 11.640 -0.582 2.645 1.00 82.88 91 ARG A N 1
ATOM 728 C CA . ARG A 1 91 ? 11.920 -1.001 4.045 1.00 82.88 91 ARG A CA 1
ATOM 729 C C . ARG A 1 91 ? 12.140 0.146 5.038 1.00 82.88 91 ARG A C 1
ATOM 731 O O . ARG A 1 91 ? 11.715 0.063 6.182 1.00 82.88 91 ARG A O 1
ATOM 738 N N . SER A 1 92 ? 12.831 1.203 4.630 1.00 88.06 92 SER A N 1
ATOM 739 C CA . SER A 1 92 ? 13.041 2.442 5.364 1.00 88.06 92 SER A CA 1
ATOM 740 C C . SER A 1 92 ? 13.472 3.563 4.414 1.00 88.06 92 SER A C 1
ATOM 742 O O . SER A 1 92 ? 14.030 3.330 3.341 1.00 88.06 92 SER A O 1
ATOM 744 N N . ILE A 1 93 ? 13.321 4.805 4.870 1.00 89.38 93 ILE A N 1
ATOM 745 C CA . ILE A 1 93 ? 13.852 5.992 4.184 1.00 89.38 93 ILE A CA 1
ATOM 746 C C . ILE A 1 93 ? 15.379 5.895 3.987 1.00 89.38 93 ILE A C 1
ATOM 748 O O . ILE A 1 93 ? 15.904 6.343 2.969 1.00 89.38 93 ILE A O 1
ATOM 752 N N . HIS A 1 94 ? 16.101 5.268 4.925 1.00 86.69 94 HIS A N 1
ATOM 753 C CA . HIS A 1 94 ? 17.554 5.098 4.838 1.00 86.69 94 HIS A CA 1
ATOM 754 C C . HIS A 1 94 ? 17.973 4.252 3.628 1.00 86.69 94 HIS A C 1
ATOM 756 O O . HIS A 1 94 ? 18.900 4.617 2.912 1.00 86.69 94 HIS A O 1
ATOM 762 N N . VAL A 1 95 ? 17.273 3.148 3.365 1.00 82.50 95 VAL A N 1
ATOM 763 C CA . VAL A 1 95 ? 17.553 2.282 2.206 1.00 82.50 95 VAL A CA 1
ATOM 764 C C . VAL A 1 95 ? 17.300 3.027 0.894 1.00 82.50 95 VAL A C 1
ATOM 766 O O . VAL A 1 95 ? 18.095 2.907 -0.038 1.00 82.50 95 VAL A O 1
ATOM 769 N N . LEU A 1 96 ? 16.254 3.861 0.829 1.00 85.88 96 LEU A N 1
ATOM 770 C CA . LEU A 1 96 ? 16.004 4.691 -0.351 1.00 85.88 96 LEU A CA 1
ATOM 771 C C . LEU A 1 96 ? 17.163 5.661 -0.616 1.00 85.88 96 LEU A C 1
ATOM 773 O O . LEU A 1 96 ? 17.568 5.809 -1.766 1.00 85.88 96 LEU A O 1
ATOM 777 N N . ASN A 1 97 ? 17.756 6.271 0.415 1.00 85.81 97 ASN A N 1
ATOM 778 C CA . ASN A 1 97 ? 18.854 7.234 0.248 1.00 85.81 97 ASN A CA 1
ATOM 779 C C . ASN A 1 97 ? 20.059 6.687 -0.517 1.00 85.81 97 ASN A C 1
ATOM 781 O O . ASN A 1 97 ? 20.665 7.431 -1.290 1.00 85.81 97 ASN A O 1
ATOM 785 N N . SER A 1 98 ? 20.379 5.410 -0.328 1.00 84.69 98 SER A N 1
ATOM 786 C CA . SER A 1 98 ? 21.523 4.750 -0.963 1.00 84.69 98 SER A CA 1
ATOM 787 C C . SER A 1 98 ? 21.227 4.213 -2.370 1.00 84.69 98 SER A C 1
ATOM 789 O O . SER A 1 98 ? 22.145 3.769 -3.056 1.00 84.69 98 SER A O 1
ATOM 791 N N . GLY A 1 99 ? 19.964 4.224 -2.806 1.00 84.75 99 GLY A N 1
ATOM 792 C CA . GLY A 1 99 ? 19.541 3.672 -4.091 1.00 84.75 99 GLY A CA 1
ATOM 793 C C . GLY A 1 99 ? 19.670 4.641 -5.270 1.00 84.75 99 GLY A C 1
ATOM 794 O O . GLY A 1 99 ? 19.665 5.865 -5.122 1.00 84.75 99 GLY A O 1
ATOM 795 N N . SER A 1 100 ? 19.700 4.083 -6.483 1.00 89.56 100 SER A N 1
ATOM 796 C CA . SER A 1 100 ? 19.508 4.849 -7.721 1.00 89.56 100 SER A CA 1
ATOM 797 C C . SER A 1 100 ? 18.142 5.550 -7.742 1.00 89.56 100 SER A C 1
ATOM 799 O O . SER A 1 100 ? 17.198 5.120 -7.077 1.00 89.56 100 SER A O 1
ATOM 801 N N . ILE A 1 101 ? 17.987 6.584 -8.578 1.00 89.75 101 ILE A N 1
ATOM 802 C CA . ILE A 1 101 ? 16.704 7.291 -8.782 1.00 89.75 101 ILE A CA 1
ATOM 803 C C . ILE A 1 101 ? 15.557 6.307 -9.056 1.00 89.75 101 ILE A C 1
ATOM 805 O O . ILE A 1 101 ? 14.474 6.412 -8.481 1.00 89.75 101 ILE A O 1
ATOM 809 N N . SER A 1 102 ? 15.811 5.307 -9.902 1.00 88.50 102 SER A N 1
ATOM 810 C CA . SER A 1 102 ? 14.805 4.307 -10.251 1.00 88.50 102 SER A CA 1
ATOM 811 C C . SER A 1 102 ? 14.424 3.409 -9.075 1.00 88.50 102 SER A C 1
ATOM 813 O O . SER A 1 102 ? 13.258 3.044 -8.966 1.00 88.50 102 SER A O 1
ATOM 815 N N . GLN A 1 103 ? 15.373 3.043 -8.208 1.00 89.31 103 GLN A N 1
ATOM 816 C CA . GLN A 1 103 ? 15.089 2.269 -6.992 1.00 89.31 103 GLN A CA 1
ATOM 817 C C . GLN A 1 103 ? 14.317 3.111 -5.979 1.00 89.31 103 GLN A C 1
ATOM 819 O O . GLN A 1 103 ? 13.317 2.638 -5.449 1.00 89.31 103 GLN A O 1
ATOM 824 N N . LYS A 1 104 ? 14.713 4.377 -5.788 1.00 91.00 104 LYS A N 1
ATOM 825 C CA . LYS A 1 104 ? 14.018 5.332 -4.914 1.00 91.00 104 LYS A CA 1
ATOM 826 C C . LYS A 1 104 ? 12.534 5.427 -5.251 1.00 91.00 104 LYS A C 1
ATOM 828 O O . LYS A 1 104 ? 11.679 5.185 -4.405 1.00 91.00 104 LYS A O 1
ATOM 833 N N . VAL A 1 105 ? 12.234 5.727 -6.513 1.00 91.38 105 VAL A N 1
ATOM 834 C CA . VAL A 1 105 ? 10.862 5.929 -6.999 1.00 91.38 105 VAL A CA 1
ATOM 835 C C . VAL A 1 105 ? 10.048 4.638 -6.936 1.00 91.38 105 VAL A C 1
ATOM 837 O O . VAL A 1 105 ? 8.901 4.647 -6.484 1.00 91.38 105 VAL A O 1
ATOM 840 N N . ARG A 1 106 ? 10.632 3.516 -7.373 1.00 92.69 106 ARG A N 1
ATOM 841 C CA . ARG A 1 106 ? 9.943 2.221 -7.395 1.00 92.69 106 ARG A CA 1
ATOM 842 C C . ARG A 1 106 ? 9.662 1.697 -5.988 1.00 92.69 106 ARG A C 1
ATOM 844 O O . ARG A 1 106 ? 8.522 1.305 -5.727 1.00 92.69 106 ARG A O 1
ATOM 851 N N . GLY A 1 107 ? 10.651 1.775 -5.098 1.00 94.00 107 GLY A N 1
ATOM 852 C CA . GLY A 1 107 ? 10.532 1.405 -3.690 1.00 94.00 107 GLY A CA 1
ATOM 853 C C . GLY A 1 107 ? 9.494 2.242 -2.962 1.00 94.00 107 GLY A C 1
ATOM 854 O O . GLY A 1 107 ? 8.541 1.692 -2.413 1.00 94.00 107 GLY A O 1
ATOM 855 N N . PHE A 1 108 ? 9.598 3.571 -3.057 1.00 94.00 108 PHE A N 1
ATOM 856 C CA . PHE A 1 108 ? 8.595 4.483 -2.504 1.00 94.00 108 PHE A CA 1
ATOM 857 C C . PHE A 1 108 ? 7.185 4.153 -3.005 1.00 94.00 108 PHE A C 1
ATOM 859 O O . PHE A 1 108 ? 6.235 4.121 -2.229 1.00 94.00 108 PHE A O 1
ATOM 866 N N . SER A 1 109 ? 7.028 3.880 -4.304 1.00 94.00 109 SER A N 1
ATOM 867 C CA . SER A 1 109 ? 5.710 3.610 -4.872 1.00 94.00 109 SER A CA 1
ATOM 868 C C . SER A 1 109 ? 5.063 2.330 -4.331 1.00 94.00 109 SER A C 1
ATOM 870 O O . SER A 1 109 ? 3.831 2.273 -4.274 1.00 94.00 109 SER A O 1
ATOM 872 N N . ILE A 1 110 ? 5.847 1.297 -4.026 1.00 95.81 110 ILE A N 1
ATOM 873 C CA . ILE A 1 110 ? 5.350 0.052 -3.427 1.00 95.81 110 ILE A CA 1
ATOM 874 C C . ILE A 1 110 ? 5.001 0.294 -1.966 1.00 95.81 110 ILE A C 1
ATOM 876 O O . ILE A 1 110 ? 3.873 0.024 -1.556 1.00 95.81 110 ILE A O 1
ATOM 880 N N . GLU A 1 111 ? 5.923 0.908 -1.230 1.00 95.75 111 GLU A N 1
ATOM 881 C CA . GLU A 1 111 ? 5.768 1.217 0.187 1.00 95.75 111 GLU A CA 1
ATOM 882 C C . GLU A 1 111 ? 4.521 2.072 0.447 1.00 95.75 111 GLU A C 1
ATOM 884 O O . GLU A 1 111 ? 3.672 1.715 1.257 1.00 95.75 111 GLU A O 1
ATOM 889 N N . MET A 1 112 ? 4.328 3.148 -0.321 1.00 95.44 112 MET A N 1
ATOM 890 C CA . MET A 1 112 ? 3.135 3.993 -0.219 1.00 95.44 112 MET A CA 1
ATOM 891 C C . MET A 1 112 ? 1.842 3.231 -0.503 1.00 95.44 112 MET A C 1
ATOM 893 O O . MET A 1 112 ? 0.826 3.496 0.137 1.00 95.44 112 MET A O 1
ATOM 897 N N . THR A 1 113 ? 1.861 2.288 -1.451 1.00 96.19 113 THR A N 1
ATOM 898 C CA . THR A 1 113 ? 0.688 1.456 -1.763 1.00 96.19 113 THR A CA 1
ATOM 899 C C . THR A 1 113 ? 0.360 0.533 -0.592 1.00 96.19 113 THR A C 1
ATOM 901 O O . THR A 1 113 ? -0.807 0.402 -0.226 1.00 96.19 113 THR A O 1
ATOM 904 N N . TYR A 1 114 ? 1.373 -0.064 0.030 1.00 97.56 114 TYR A N 1
ATOM 905 C CA . TYR A 1 114 ? 1.214 -0.900 1.214 1.00 97.56 114 TYR A CA 1
ATOM 906 C C . TYR A 1 114 ? 0.693 -0.099 2.418 1.00 97.56 114 TYR A C 1
ATOM 908 O O . TYR A 1 114 ? -0.365 -0.422 2.964 1.00 97.56 114 TYR A O 1
ATOM 916 N N . LEU A 1 115 ? 1.367 0.996 2.782 1.00 97.50 115 LEU A N 1
ATOM 917 C CA . LEU A 1 115 ? 1.020 1.804 3.955 1.00 97.50 115 LEU A CA 1
ATOM 918 C C . LEU A 1 115 ? -0.394 2.377 3.854 1.00 97.50 115 LEU A C 1
ATOM 920 O O . LEU A 1 115 ? -1.174 2.267 4.800 1.00 97.50 115 LEU A O 1
ATOM 924 N N . LYS A 1 116 ? -0.775 2.922 2.691 1.00 96.75 116 LYS A N 1
ATOM 925 C CA . LYS A 1 116 ? -2.134 3.452 2.526 1.00 96.75 116 LYS A CA 1
ATOM 926 C C . LYS A 1 116 ? -3.190 2.358 2.584 1.00 96.75 116 LYS A C 1
ATOM 928 O O . LYS A 1 116 ? -4.268 2.591 3.119 1.00 96.75 116 LYS A O 1
ATOM 933 N N . SER A 1 117 ? -2.881 1.160 2.087 1.00 97.81 117 SER A N 1
ATOM 934 C CA . SER A 1 117 ? -3.790 0.018 2.198 1.00 97.81 117 SER A CA 1
ATOM 935 C C . SER A 1 117 ? -4.047 -0.330 3.659 1.00 97.81 117 SER A C 1
ATOM 937 O O . SER A 1 117 ? -5.203 -0.478 4.048 1.00 97.81 117 SER A O 1
ATOM 939 N N . ARG A 1 118 ? -3.001 -0.346 4.494 1.00 97.56 118 ARG A N 1
ATOM 940 C CA . ARG A 1 118 ? -3.145 -0.551 5.944 1.00 97.56 118 ARG A CA 1
ATOM 941 C C . ARG A 1 118 ? -3.943 0.555 6.620 1.00 97.56 118 ARG A C 1
ATOM 943 O O . ARG A 1 118 ? -4.823 0.247 7.420 1.00 97.56 118 ARG A O 1
ATOM 950 N N . CYS A 1 119 ? -3.715 1.821 6.264 1.00 97.56 119 CYS A N 1
ATOM 951 C CA . CYS A 1 119 ? -4.536 2.931 6.757 1.00 97.56 119 CYS A CA 1
ATOM 952 C C . CYS A 1 119 ? -6.019 2.736 6.404 1.00 97.56 119 CYS A C 1
ATOM 954 O O . CYS A 1 119 ? -6.880 2.856 7.269 1.00 97.56 119 CYS A O 1
ATOM 956 N N . PHE A 1 120 ? -6.345 2.403 5.151 1.00 96.19 120 PHE A N 1
ATOM 957 C CA . PHE A 1 120 ? -7.734 2.170 4.740 1.00 96.19 120 PHE A CA 1
ATOM 958 C C . PHE A 1 120 ? -8.377 0.983 5.455 1.00 96.19 120 PHE A C 1
ATOM 960 O O . PHE A 1 120 ? -9.564 1.059 5.778 1.00 96.19 120 PHE A O 1
ATOM 967 N N . LEU A 1 121 ? -7.619 -0.085 5.696 1.00 97.19 121 LEU A N 1
ATOM 968 C CA . LEU A 1 121 ? -8.092 -1.283 6.382 1.00 97.19 121 LEU A CA 1
ATOM 969 C C . LEU A 1 121 ? -8.433 -0.993 7.847 1.00 97.19 121 LEU A C 1
ATOM 971 O O . LEU A 1 121 ? -9.510 -1.349 8.318 1.00 97.19 121 LEU A O 1
ATOM 975 N N . HIS A 1 122 ? -7.544 -0.282 8.543 1.00 96.44 122 HIS A N 1
ATOM 976 C CA . HIS A 1 122 ? -7.625 -0.127 9.995 1.00 96.44 122 HIS A CA 1
ATOM 977 C C . HIS A 1 122 ? -8.265 1.186 10.476 1.00 96.44 122 HIS A C 1
ATOM 979 O O . HIS A 1 122 ? -8.581 1.318 11.657 1.00 96.44 122 HIS A O 1
ATOM 985 N N . ARG A 1 123 ? -8.524 2.163 9.593 1.00 94.12 123 ARG A N 1
ATOM 986 C CA . ARG A 1 123 ? -9.045 3.489 9.995 1.00 94.12 123 ARG A CA 1
ATOM 987 C C . ARG A 1 123 ? -10.370 3.470 10.758 1.00 94.12 123 ARG A C 1
ATOM 989 O O . ARG A 1 123 ? -10.599 4.373 11.551 1.00 94.12 123 ARG A O 1
ATOM 996 N N . LYS A 1 124 ? -11.258 2.494 10.526 1.00 91.06 124 LYS A N 1
ATOM 997 C CA . LYS A 1 124 ? -12.570 2.450 11.207 1.00 91.06 124 LYS A CA 1
ATOM 998 C C . LYS A 1 124 ? -12.409 2.261 12.719 1.00 91.06 124 LYS A C 1
ATOM 1000 O O . LYS A 1 124 ? -13.130 2.884 13.493 1.00 91.06 124 LYS A O 1
ATOM 1005 N N . PHE A 1 125 ? -11.384 1.516 13.129 1.00 92.12 125 PHE A N 1
ATOM 1006 C CA . PHE A 1 125 ? -11.062 1.282 14.533 1.00 92.12 125 PHE A CA 1
ATOM 1007 C C . PHE A 1 125 ? -10.583 2.556 15.249 1.00 92.12 125 PHE A C 1
ATOM 1009 O O . PHE A 1 125 ? -10.717 2.657 16.460 1.00 92.12 125 PHE A O 1
ATOM 1016 N N . LEU A 1 126 ? -10.123 3.592 14.535 1.00 89.25 126 LEU A N 1
ATOM 1017 C CA . LEU A 1 126 ? -9.831 4.905 15.135 1.00 89.25 126 LEU A CA 1
ATOM 1018 C C . LEU A 1 126 ? -11.081 5.714 15.498 1.00 89.25 126 LEU A C 1
ATOM 1020 O O . LEU A 1 126 ? -10.959 6.813 16.016 1.00 89.25 126 LEU A O 1
ATOM 1024 N N . SER A 1 127 ? -12.291 5.253 15.193 1.00 82.88 127 SER A N 1
ATOM 1025 C CA . SER A 1 127 ? -13.528 5.969 15.547 1.00 82.88 127 SER A CA 1
ATOM 1026 C C . SER A 1 127 ? -14.476 5.136 16.408 1.00 82.88 127 SER A C 1
ATOM 1028 O O . SER A 1 127 ? -15.508 5.639 16.845 1.00 82.88 127 SER A O 1
ATOM 1030 N N . GLU A 1 128 ? -14.127 3.881 16.684 1.00 83.44 128 GLU A N 1
ATOM 1031 C CA . GLU A 1 128 ? -14.906 3.005 17.553 1.00 83.44 128 GLU A CA 1
ATOM 1032 C C . GLU A 1 128 ? -14.749 3.379 19.032 1.00 83.44 128 GLU A C 1
ATOM 1034 O O . GLU A 1 128 ? -13.679 3.783 19.495 1.00 83.44 128 GLU A O 1
ATOM 1039 N N . ALA A 1 129 ? -15.828 3.212 19.799 1.00 72.56 129 ALA A N 1
ATOM 1040 C CA . ALA A 1 129 ? -15.780 3.358 21.247 1.00 72.56 129 ALA A CA 1
ATOM 1041 C C . ALA A 1 129 ? -14.888 2.266 21.861 1.00 72.56 129 ALA A C 1
ATOM 1043 O O . ALA A 1 129 ? -14.986 1.098 21.488 1.00 72.56 129 ALA A O 1
ATOM 1044 N N . GLU A 1 130 ? -14.037 2.645 22.820 1.00 75.31 130 GLU A N 1
ATOM 1045 C CA . GLU A 1 130 ? -13.107 1.732 23.515 1.00 75.31 130 GLU A CA 1
ATOM 1046 C C . GLU A 1 130 ? -12.102 1.026 22.583 1.00 75.31 130 GLU A C 1
ATOM 1048 O O . GLU A 1 130 ? -11.505 0.011 22.953 1.00 75.31 130 GLU A O 1
ATOM 1053 N N . SER A 1 131 ? -11.871 1.555 21.378 1.00 75.88 131 SER A N 1
ATOM 1054 C CA . SER A 1 131 ? -10.989 0.923 20.393 1.00 75.88 131 SER A CA 1
ATOM 1055 C C . SER A 1 131 ? -9.547 0.772 20.866 1.00 75.88 131 SER A C 1
ATOM 1057 O O . SER A 1 131 ? -8.911 -0.237 20.568 1.00 75.88 131 SER A O 1
ATOM 1059 N N . LEU A 1 132 ? -9.061 1.718 21.676 1.00 75.50 132 LEU A N 1
ATOM 1060 C CA . LEU A 1 132 ? -7.748 1.658 22.323 1.00 75.50 132 LEU A CA 1
ATOM 1061 C C . LEU A 1 132 ? -7.578 0.414 23.210 1.00 75.50 132 LEU A C 1
ATOM 1063 O O . LEU A 1 132 ? -6.452 -0.027 23.418 1.00 75.50 132 LEU A O 1
ATOM 1067 N N . GLN A 1 133 ? -8.676 -0.165 23.704 1.00 78.56 133 GLN A N 1
ATOM 1068 C CA . GLN A 1 133 ? -8.666 -1.375 24.522 1.00 78.56 133 GLN A CA 1
ATOM 1069 C C . GLN A 1 133 ? -8.997 -2.630 23.702 1.00 78.56 133 GLN A C 1
ATOM 1071 O O . GLN A 1 133 ? -8.299 -3.633 23.825 1.00 78.56 133 GLN A O 1
ATOM 1076 N N . LYS A 1 134 ? -10.040 -2.583 22.861 1.00 86.12 134 LYS A N 1
ATOM 1077 C CA . LYS A 1 134 ? -10.545 -3.759 22.122 1.00 86.12 134 LYS A CA 1
ATOM 1078 C C . LYS A 1 134 ? -9.750 -4.082 20.858 1.00 86.12 134 LYS A C 1
ATOM 1080 O O . LYS A 1 134 ? -9.493 -5.246 20.580 1.00 86.12 134 LYS A O 1
ATOM 1085 N N . HIS A 1 135 ? -9.340 -3.057 20.115 1.00 92.25 135 HIS A N 1
ATOM 1086 C CA . HIS A 1 135 ? -8.701 -3.172 18.800 1.00 92.25 135 HIS A CA 1
ATOM 1087 C C . HIS A 1 135 ? -7.374 -2.397 18.769 1.00 92.25 135 HIS A C 1
ATOM 1089 O O . HIS A 1 135 ? -7.038 -1.721 17.793 1.00 92.25 135 HIS A O 1
ATOM 1095 N N . SER A 1 136 ? -6.609 -2.495 19.863 1.00 93.25 136 SER A N 1
ATOM 1096 C CA . SER A 1 136 ? -5.360 -1.749 20.075 1.00 93.25 136 SER A CA 1
ATOM 1097 C C . SER A 1 136 ? -4.336 -1.978 18.960 1.00 93.25 136 SER A C 1
ATOM 1099 O O . SER A 1 136 ? -3.654 -1.042 18.539 1.00 93.25 136 SER A O 1
ATOM 1101 N N . TYR A 1 137 ? -4.274 -3.202 18.428 1.00 96.12 137 TYR A N 1
ATOM 1102 C CA . TYR A 1 137 ? -3.435 -3.535 17.283 1.00 96.12 137 TYR A CA 1
ATOM 1103 C C . TYR A 1 137 ? -3.822 -2.734 16.033 1.00 96.12 137 TYR A C 1
ATOM 1105 O O . TYR A 1 137 ? -2.957 -2.085 15.452 1.00 96.12 137 TYR A O 1
ATOM 1113 N N . SER A 1 138 ? -5.099 -2.725 15.638 1.00 96.56 138 SER A N 1
ATOM 1114 C CA . SER A 1 138 ? -5.564 -1.986 14.457 1.00 96.56 138 SER A CA 1
ATOM 1115 C C . SER A 1 138 ? -5.350 -0.484 14.596 1.00 96.56 138 SER A C 1
ATOM 1117 O O . SER A 1 138 ? -4.887 0.166 13.657 1.00 96.56 138 SER A O 1
ATOM 1119 N N . VAL A 1 139 ? -5.609 0.068 15.785 1.00 96.00 139 VAL A N 1
ATOM 1120 C CA . VAL A 1 139 ? -5.304 1.475 16.080 1.00 96.00 139 VAL A CA 1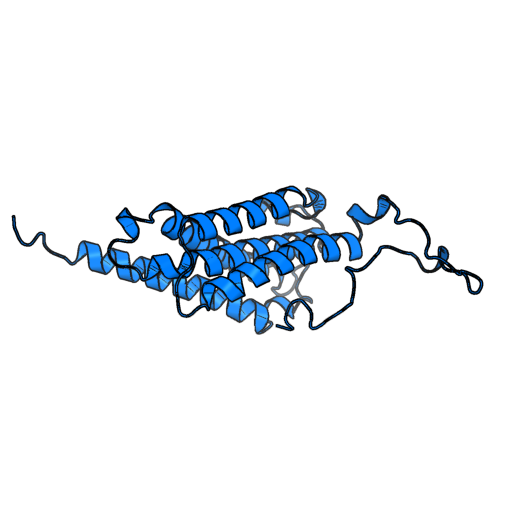
ATOM 1121 C C . VAL A 1 139 ? -3.818 1.750 15.858 1.00 96.00 139 VAL A C 1
ATOM 1123 O O . VAL A 1 139 ? -3.470 2.643 15.082 1.00 96.00 139 VAL A O 1
ATOM 1126 N N . LYS A 1 140 ? -2.938 0.942 16.460 1.00 96.62 140 LYS A N 1
ATOM 1127 C CA . LYS A 1 140 ? -1.488 1.077 16.297 1.00 96.62 140 LYS A CA 1
ATOM 1128 C C . LYS A 1 140 ? -1.061 0.938 14.834 1.00 96.62 140 LYS A C 1
ATOM 1130 O O . LYS A 1 140 ? -0.339 1.790 14.334 1.00 96.62 140 LYS A O 1
ATOM 1135 N N . ALA A 1 141 ? -1.540 -0.082 14.127 1.00 97.81 141 ALA A N 1
ATOM 1136 C CA . ALA A 1 141 ? -1.224 -0.323 12.722 1.00 97.81 141 ALA A CA 1
ATOM 1137 C C . ALA A 1 141 ? -1.604 0.870 11.831 1.00 97.81 141 ALA A C 1
ATOM 1139 O O . ALA A 1 141 ? -0.832 1.258 10.948 1.00 97.81 141 ALA A O 1
ATOM 1140 N N . CYS A 1 142 ? -2.769 1.475 12.077 1.00 97.69 142 CYS A N 1
ATOM 1141 C CA . CYS A 1 142 ? -3.226 2.660 11.362 1.00 97.69 142 CYS A CA 1
ATOM 1142 C C . CYS A 1 142 ? -2.353 3.887 11.666 1.00 97.69 142 CYS A C 1
ATOM 1144 O O . CYS A 1 142 ? -1.977 4.617 10.745 1.00 97.69 142 CYS A O 1
ATOM 1146 N N . VAL A 1 143 ? -2.018 4.111 12.940 1.00 98.00 143 VAL A N 1
ATOM 1147 C CA . VAL A 1 143 ? -1.188 5.240 13.395 1.00 98.00 143 VAL A CA 1
ATOM 1148 C C . VAL A 1 143 ? 0.240 5.116 12.874 1.00 98.00 143 VAL A C 1
ATOM 1150 O O . VAL A 1 143 ? 0.716 6.041 12.219 1.00 98.00 143 VAL A O 1
ATOM 1153 N N . ASP A 1 144 ? 0.890 3.968 13.070 1.00 98.06 144 ASP A N 1
ATOM 1154 C CA . ASP A 1 144 ? 2.258 3.704 12.607 1.00 98.06 144 ASP A CA 1
ATOM 1155 C C . ASP A 1 144 ? 2.366 3.906 11.088 1.00 98.06 144 ASP A C 1
ATOM 1157 O O . ASP A 1 144 ? 3.273 4.585 10.603 1.00 98.06 144 ASP A O 1
ATOM 1161 N N . SER A 1 145 ? 1.392 3.390 10.327 1.00 98.25 145 SER A N 1
ATOM 1162 C CA . SER A 1 145 ? 1.359 3.565 8.869 1.00 98.25 145 SER A CA 1
ATOM 1163 C C . SER A 1 145 ? 1.168 5.031 8.470 1.00 98.25 145 SER A C 1
ATOM 1165 O O . SER A 1 145 ? 1.807 5.503 7.530 1.00 98.25 145 SER A O 1
ATOM 1167 N N . SER A 1 146 ? 0.340 5.776 9.207 1.00 98.44 146 SER A N 1
ATOM 1168 C CA . SER A 1 146 ? 0.109 7.203 8.957 1.00 98.44 146 SER A CA 1
ATOM 1169 C C . SER A 1 146 ? 1.360 8.041 9.243 1.00 98.44 146 SER A C 1
ATOM 1171 O O . SER A 1 146 ? 1.709 8.912 8.446 1.00 98.44 146 SER A O 1
ATOM 1173 N N . ILE A 1 147 ? 2.084 7.748 10.329 1.00 98.31 147 ILE A N 1
ATOM 1174 C CA . ILE A 1 147 ? 3.368 8.395 10.645 1.00 98.31 147 ILE A CA 1
ATOM 1175 C C . ILE A 1 147 ? 4.371 8.140 9.519 1.00 98.31 147 ILE A C 1
ATOM 1177 O O . ILE A 1 147 ? 4.972 9.089 9.014 1.00 98.31 147 ILE A O 1
ATOM 1181 N N . LEU A 1 148 ? 4.526 6.883 9.093 1.00 97.81 148 LEU A N 1
ATOM 1182 C CA . LEU A 1 148 ? 5.453 6.524 8.019 1.00 97.81 148 LEU A CA 1
ATOM 1183 C C . LEU A 1 148 ? 5.111 7.242 6.708 1.00 97.81 148 LEU A C 1
ATOM 1185 O O . LEU A 1 148 ? 6.012 7.778 6.065 1.00 97.81 148 LEU A O 1
ATOM 1189 N N . ILE A 1 149 ? 3.830 7.332 6.334 1.00 97.69 149 ILE A N 1
ATOM 1190 C CA . ILE A 1 149 ? 3.395 8.085 5.145 1.00 97.69 149 ILE A CA 1
ATOM 1191 C C . ILE A 1 149 ? 3.853 9.548 5.211 1.00 97.69 149 ILE A C 1
ATOM 1193 O O . ILE A 1 149 ? 4.389 10.063 4.229 1.00 97.69 149 ILE A O 1
ATOM 1197 N N . LEU A 1 150 ? 3.691 10.222 6.352 1.00 97.56 150 LEU A N 1
ATOM 1198 C CA . LEU A 1 150 ? 4.118 11.619 6.501 1.00 97.56 150 LEU A CA 1
ATOM 1199 C C . LEU A 1 150 ? 5.645 11.772 6.534 1.00 97.56 150 LEU A C 1
ATOM 1201 O O . LEU A 1 150 ? 6.186 12.748 6.010 1.00 97.56 150 LEU A O 1
ATOM 1205 N N . GLN A 1 151 ? 6.370 10.800 7.089 1.00 96.88 151 GLN A N 1
ATOM 1206 C CA . GLN A 1 151 ? 7.833 10.776 6.998 1.00 96.88 151 GLN A CA 1
ATOM 1207 C C . GLN A 1 151 ? 8.291 10.641 5.539 1.00 96.88 151 GLN A C 1
ATOM 1209 O O . GLN A 1 151 ? 9.194 11.359 5.103 1.00 96.88 151 GLN A O 1
ATOM 1214 N N . TYR A 1 152 ? 7.630 9.781 4.762 1.00 95.25 152 TYR A N 1
ATOM 1215 C CA . TYR A 1 152 ? 7.867 9.630 3.329 1.00 95.25 152 TYR A CA 1
ATOM 1216 C C . TYR A 1 152 ? 7.463 10.876 2.525 1.00 95.25 152 TYR A C 1
ATOM 1218 O O . TYR A 1 152 ? 8.166 11.237 1.582 1.00 95.25 152 TYR A O 1
ATOM 1226 N N . GLN A 1 153 ? 6.397 11.583 2.914 1.00 94.94 153 GLN A N 1
ATOM 1227 C CA . GLN A 1 153 ? 6.042 12.885 2.339 1.00 94.94 153 GLN A CA 1
ATOM 1228 C C . GLN A 1 153 ? 7.179 13.893 2.517 1.00 94.94 153 GLN A C 1
ATOM 1230 O O . GLN A 1 153 ? 7.609 14.522 1.547 1.00 94.94 153 GLN A O 1
ATOM 1235 N N . ASN A 1 154 ? 7.679 14.042 3.747 1.00 94.19 154 ASN A N 1
ATOM 1236 C CA . ASN A 1 154 ? 8.785 14.947 4.049 1.00 94.19 154 ASN A CA 1
ATOM 1237 C C . ASN A 1 154 ? 10.041 14.560 3.255 1.00 94.19 154 ASN A C 1
ATOM 1239 O O . ASN A 1 154 ? 10.669 15.406 2.620 1.00 94.19 154 ASN A O 1
ATOM 1243 N N . TYR A 1 155 ? 10.369 13.267 3.228 1.00 93.12 155 TYR A N 1
ATOM 1244 C CA . TYR A 1 155 ? 11.486 12.745 2.449 1.00 93.12 155 TYR A CA 1
ATOM 1245 C C . TYR A 1 155 ? 11.391 13.121 0.964 1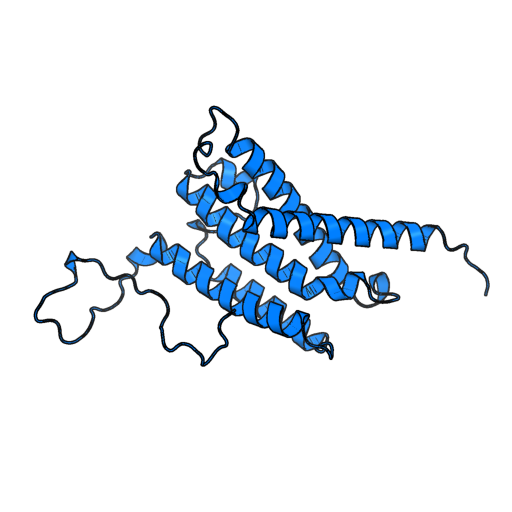.00 93.12 155 TYR A C 1
ATOM 1247 O O . TYR A 1 155 ? 12.306 13.737 0.420 1.00 93.12 155 TYR A O 1
ATOM 1255 N N . MET A 1 156 ? 10.267 12.812 0.317 1.00 91.56 156 MET A N 1
ATOM 1256 C CA . MET A 1 156 ? 10.099 13.054 -1.117 1.00 91.56 156 MET A CA 1
ATOM 1257 C C . MET A 1 156 ? 10.003 14.540 -1.460 1.00 91.56 156 MET A C 1
ATOM 1259 O O . MET A 1 156 ? 10.467 14.953 -2.521 1.00 91.56 156 MET A O 1
ATOM 1263 N N . THR A 1 157 ? 9.465 15.364 -0.561 1.00 90.88 157 THR A N 1
ATOM 1264 C CA . THR A 1 157 ? 9.483 16.828 -0.715 1.00 90.88 157 THR A CA 1
ATOM 1265 C C . THR A 1 157 ? 10.922 17.347 -0.738 1.00 90.88 157 THR A C 1
ATOM 1267 O O . THR A 1 157 ? 11.280 18.152 -1.594 1.00 90.88 157 THR A O 1
ATOM 1270 N N . ASN A 1 158 ? 11.784 16.824 0.136 1.00 91.12 158 ASN A N 1
ATOM 1271 C CA . ASN A 1 158 ? 13.197 17.194 0.158 1.00 91.12 158 ASN A CA 1
ATOM 1272 C C . ASN A 1 158 ? 13.962 16.682 -1.067 1.00 91.12 158 ASN A C 1
ATOM 1274 O O . ASN A 1 158 ? 14.797 17.411 -1.590 1.00 91.12 158 ASN A O 1
ATOM 1278 N N . GLU A 1 159 ? 13.680 15.471 -1.554 1.00 90.25 159 GLU A N 1
ATOM 1279 C CA . GLU A 1 159 ? 14.332 14.920 -2.756 1.00 90.25 159 GLU A CA 1
ATOM 1280 C C . GLU A 1 159 ? 13.870 15.590 -4.064 1.00 90.25 159 GLU A C 1
ATOM 1282 O O . GLU A 1 159 ? 14.547 15.469 -5.086 1.00 90.25 159 GLU A O 1
ATOM 1287 N N . THR A 1 160 ? 12.735 16.296 -4.049 1.00 90.38 160 THR A N 1
ATOM 1288 C CA . THR A 1 160 ? 12.188 17.043 -5.201 1.00 90.38 160 THR A CA 1
ATOM 1289 C C . THR A 1 160 ? 12.478 18.543 -5.161 1.00 90.38 160 THR A C 1
ATOM 1291 O O . THR A 1 160 ? 12.119 19.269 -6.094 1.00 90.38 160 THR A O 1
ATOM 1294 N N . ALA A 1 161 ? 13.151 19.025 -4.114 1.00 90.25 161 ALA A N 1
ATOM 1295 C CA . ALA A 1 161 ? 13.574 20.417 -4.014 1.00 90.25 161 ALA A CA 1
ATOM 1296 C C . ALA A 1 161 ? 14.510 20.814 -5.182 1.00 90.25 161 ALA A C 1
ATOM 1298 O O . ALA A 1 161 ? 15.056 19.935 -5.859 1.00 90.25 161 ALA A O 1
ATOM 1299 N N . PRO A 1 162 ? 14.692 22.120 -5.457 1.00 91.38 162 PRO A N 1
ATOM 1300 C CA . PRO A 1 162 ? 15.667 22.577 -6.445 1.00 91.38 162 PRO A CA 1
ATOM 1301 C C . PRO A 1 162 ? 17.040 21.927 -6.227 1.00 91.38 162 PRO A C 1
ATOM 1303 O O . PRO A 1 162 ? 17.434 21.662 -5.092 1.00 91.38 162 PRO A O 1
ATOM 1306 N N . ASP A 1 163 ? 17.728 21.625 -7.327 1.00 90.06 163 ASP A N 1
ATOM 1307 C CA . ASP A 1 163 ? 19.060 21.000 -7.352 1.00 90.06 163 ASP A CA 1
ATOM 1308 C C . ASP A 1 163 ? 19.147 19.579 -6.765 1.00 90.06 163 ASP A C 1
ATOM 1310 O O . ASP A 1 163 ? 20.236 19.036 -6.564 1.00 90.06 163 ASP A O 1
ATOM 1314 N N . ARG A 1 164 ? 18.004 18.924 -6.524 1.00 89.75 164 ARG A N 1
ATOM 1315 C CA . ARG A 1 164 ? 17.953 17.533 -6.059 1.00 89.75 164 ARG A CA 1
ATOM 1316 C C . ARG A 1 164 ? 17.699 16.539 -7.196 1.00 89.75 164 ARG A C 1
ATOM 1318 O O . ARG A 1 164 ? 17.064 16.886 -8.194 1.00 89.75 164 ARG A O 1
ATOM 1325 N N . PRO A 1 165 ? 18.116 15.264 -7.038 1.00 84.06 165 PRO A N 1
ATOM 1326 C CA . PRO A 1 165 ? 18.011 14.257 -8.097 1.00 84.06 165 PRO A CA 1
ATOM 1327 C C . PRO A 1 165 ? 16.588 14.003 -8.608 1.00 84.06 165 PRO A C 1
ATOM 1329 O O . PRO A 1 165 ? 16.425 13.569 -9.746 1.00 84.06 165 PRO A O 1
ATOM 1332 N N . LEU A 1 166 ? 15.558 14.253 -7.789 1.00 88.25 166 LEU A N 1
ATOM 1333 C CA . LEU A 1 166 ? 14.159 14.044 -8.169 1.00 88.25 166 LEU A CA 1
ATOM 1334 C C . LEU A 1 166 ? 13.428 15.349 -8.504 1.00 88.25 166 LEU A C 1
ATOM 1336 O O . LEU A 1 166 ? 12.210 15.320 -8.635 1.00 88.25 166 LEU A O 1
ATOM 1340 N N . HIS A 1 167 ? 14.114 16.481 -8.702 1.00 87.31 167 HIS A N 1
ATOM 1341 C CA . HIS A 1 167 ? 13.459 17.775 -8.949 1.00 87.31 167 HIS A CA 1
ATOM 1342 C C . HIS A 1 167 ? 12.437 17.753 -10.107 1.00 87.31 167 HIS A C 1
ATOM 1344 O O . HIS A 1 167 ? 11.362 18.345 -10.024 1.00 87.31 167 HIS A O 1
ATOM 1350 N N . GLY A 1 168 ? 12.722 17.001 -11.177 1.00 84.31 168 GLY A N 1
ATOM 1351 C CA . GLY A 1 168 ? 11.805 16.840 -12.313 1.00 84.31 168 GLY A CA 1
ATOM 1352 C C . GLY A 1 168 ? 10.555 15.991 -12.026 1.00 84.31 168 GLY A C 1
ATOM 1353 O O . GLY A 1 168 ? 9.615 15.983 -12.822 1.00 84.31 168 GLY A O 1
ATOM 1354 N N . MET A 1 169 ? 10.503 15.276 -10.900 1.00 83.88 169 MET A N 1
ATOM 1355 C CA . MET A 1 169 ? 9.450 14.312 -10.566 1.00 83.88 169 MET A CA 1
ATOM 1356 C C . MET A 1 169 ? 8.246 14.971 -9.881 1.00 83.88 169 MET A C 1
ATOM 1358 O O . MET A 1 169 ? 7.923 14.704 -8.726 1.00 83.88 169 MET A O 1
ATOM 1362 N N . LYS A 1 170 ? 7.515 15.804 -10.627 1.00 81.00 170 LYS A N 1
ATOM 1363 C CA . LYS A 1 170 ? 6.366 16.570 -10.102 1.00 81.00 170 LYS A CA 1
ATOM 1364 C C . LYS A 1 170 ? 5.159 15.725 -9.674 1.00 81.00 170 LYS A C 1
ATOM 1366 O O . LYS A 1 170 ? 4.257 16.246 -9.027 1.00 81.00 170 LYS A O 1
ATOM 1371 N N . TRP A 1 171 ? 5.126 14.429 -9.994 1.00 79.81 171 TRP A N 1
ATOM 1372 C CA . TRP A 1 171 ? 4.022 13.538 -9.617 1.00 79.81 171 TRP A CA 1
ATOM 1373 C C . TRP A 1 171 ? 3.872 13.372 -8.093 1.00 79.81 171 TRP A C 1
ATOM 1375 O O . TRP A 1 171 ? 2.790 13.024 -7.627 1.00 79.81 171 TRP A O 1
ATOM 1385 N N . ILE A 1 172 ? 4.903 13.675 -7.301 1.00 76.19 172 ILE A N 1
ATOM 1386 C CA . ILE A 1 172 ? 4.822 13.697 -5.828 1.00 76.19 172 ILE A CA 1
ATOM 1387 C C . ILE A 1 172 ? 3.868 14.793 -5.334 1.00 76.19 172 ILE A C 1
ATOM 1389 O O . ILE A 1 172 ? 3.171 14.602 -4.343 1.00 76.19 172 ILE A O 1
ATOM 1393 N N . ALA A 1 173 ? 3.773 15.903 -6.068 1.00 76.44 173 ALA A N 1
ATOM 1394 C CA . ALA A 1 173 ? 2.801 16.968 -5.831 1.00 76.44 173 ALA A CA 1
ATOM 1395 C C . ALA A 1 173 ? 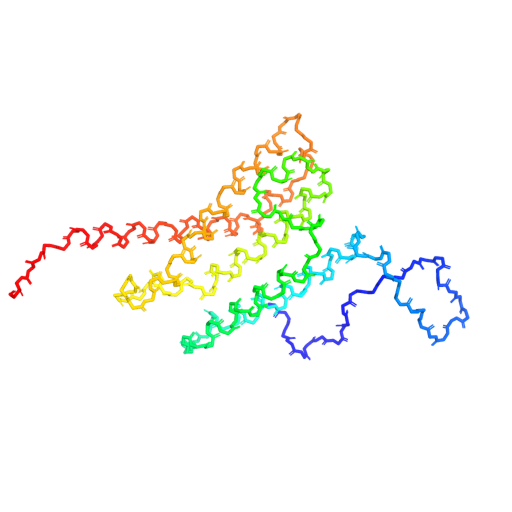1.476 16.743 -6.586 1.00 76.44 173 ALA A C 1
ATOM 1397 O O . ALA A 1 173 ? 0.647 17.648 -6.670 1.00 76.44 173 ALA A O 1
ATOM 1398 N N . SER A 1 174 ? 1.268 15.559 -7.177 1.00 85.69 174 SER A N 1
ATOM 1399 C CA . SER A 1 174 ? -0.014 15.233 -7.802 1.00 85.69 174 SER A CA 1
ATOM 1400 C C . SER A 1 174 ? -1.113 15.125 -6.751 1.00 85.69 174 SER A C 1
ATOM 1402 O O . SER A 1 174 ? -0.871 14.681 -5.627 1.00 85.69 174 SER A O 1
ATOM 1404 N N . SER A 1 175 ? -2.350 15.428 -7.156 1.00 86.50 175 SER A N 1
ATOM 1405 C CA . SER A 1 175 ? -3.520 15.308 -6.283 1.00 86.50 175 SER A CA 1
ATOM 1406 C C . SER A 1 175 ? -3.625 13.921 -5.649 1.00 86.50 175 SER A C 1
ATOM 1408 O O . SER A 1 175 ? -3.964 13.816 -4.477 1.00 86.50 175 SER A O 1
ATOM 1410 N N . LEU A 1 176 ? -3.271 12.861 -6.389 1.00 82.00 176 LEU A N 1
ATOM 1411 C CA . LEU A 1 176 ? -3.296 11.488 -5.884 1.00 82.00 176 LEU A CA 1
ATOM 1412 C C . LEU A 1 176 ? -2.418 11.310 -4.635 1.00 82.00 176 LEU A C 1
ATOM 1414 O O . LEU A 1 176 ? -2.872 10.733 -3.653 1.00 82.00 176 LEU A O 1
ATOM 1418 N N . MET A 1 177 ? -1.185 11.820 -4.659 1.00 88.56 177 MET A N 1
ATOM 1419 C CA . MET A 1 177 ? -0.271 11.743 -3.513 1.00 88.56 177 MET A CA 1
ATOM 1420 C C . MET A 1 177 ? -0.700 12.672 -2.385 1.00 88.56 177 MET A C 1
ATOM 1422 O O . MET A 1 177 ? -0.689 12.270 -1.224 1.00 88.56 177 MET A O 1
ATOM 1426 N N . THR A 1 178 ? -1.170 13.876 -2.714 1.00 90.81 178 THR A N 1
ATOM 1427 C CA . THR A 1 178 ? -1.714 14.805 -1.718 1.00 90.81 178 THR A CA 1
ATOM 1428 C C . THR A 1 178 ? -2.867 14.185 -0.926 1.00 90.81 178 THR A C 1
ATOM 1430 O O . THR A 1 178 ? -2.909 14.349 0.290 1.00 90.81 178 THR A O 1
ATOM 1433 N N . TYR A 1 179 ? -3.770 13.435 -1.567 1.00 93.00 179 TYR A N 1
ATOM 1434 C CA . TYR A 1 179 ? -4.858 12.745 -0.864 1.00 93.00 179 TYR A CA 1
ATOM 1435 C C . TYR A 1 179 ? -4.356 11.667 0.099 1.00 93.00 179 TYR A C 1
ATOM 1437 O O . TYR A 1 179 ? -4.861 11.586 1.218 1.00 93.00 179 TYR A O 1
ATOM 1445 N N . ASP A 1 180 ? -3.356 10.877 -0.300 1.00 93.75 180 ASP A N 1
ATOM 1446 C CA . ASP A 1 180 ? -2.761 9.857 0.570 1.00 93.75 180 ASP A CA 1
ATOM 1447 C C . ASP A 1 180 ? -2.109 10.513 1.814 1.00 93.75 180 ASP A C 1
ATOM 1449 O O . ASP A 1 180 ? -2.286 10.035 2.936 1.00 93.75 180 ASP A O 1
ATOM 1453 N N . PHE A 1 181 ? -1.439 11.662 1.648 1.00 95.81 181 PHE A N 1
ATOM 1454 C CA . PHE A 1 181 ? -0.847 12.427 2.758 1.00 95.81 181 PHE A CA 1
ATOM 1455 C C . PHE A 1 181 ? -1.895 13.067 3.677 1.00 95.81 181 PHE A C 1
ATOM 1457 O O . PHE A 1 181 ? -1.790 12.978 4.901 1.00 95.81 181 PHE A O 1
ATOM 1464 N N . LEU A 1 182 ? -2.932 13.686 3.107 1.00 96.38 182 LEU A N 1
ATOM 1465 C CA . LEU A 1 182 ? -4.021 14.296 3.876 1.00 96.38 182 LEU A CA 1
ATOM 1466 C C . LEU A 1 182 ? -4.807 13.254 4.673 1.00 96.38 182 LEU A C 1
ATOM 1468 O O . LEU A 1 182 ? -5.192 13.522 5.812 1.00 96.38 182 LEU A O 1
ATOM 1472 N N . LEU A 1 183 ? -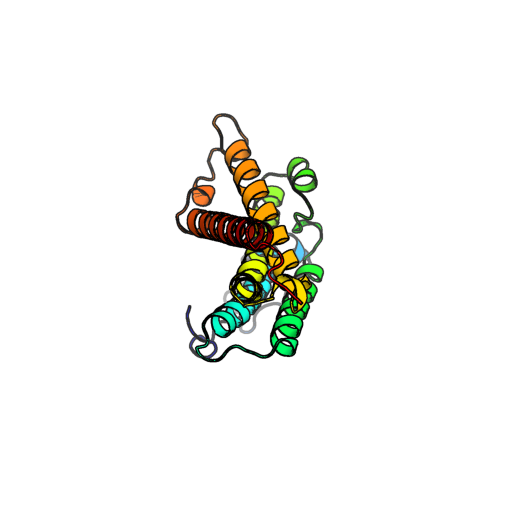5.014 12.062 4.108 1.00 95.75 183 LEU A N 1
ATOM 1473 C CA . LEU A 1 183 ? -5.605 10.945 4.835 1.00 95.75 183 LEU A CA 1
ATOM 1474 C C . LEU A 1 183 ? -4.754 10.587 6.058 1.00 95.75 183 LEU A C 1
ATOM 1476 O O . LEU A 1 183 ? -5.287 10.553 7.164 1.00 95.75 183 LEU A O 1
ATOM 1480 N N . ALA A 1 184 ? -3.447 10.375 5.883 1.00 98.06 184 ALA A N 1
ATOM 1481 C CA . ALA A 1 184 ? -2.545 10.048 6.989 1.00 98.06 184 ALA A CA 1
ATOM 1482 C C . ALA A 1 184 ? -2.548 11.130 8.085 1.00 98.06 184 ALA A C 1
ATOM 1484 O O . ALA A 1 184 ? -2.689 10.814 9.266 1.00 98.06 184 ALA A O 1
ATOM 1485 N N . ALA A 1 185 ? -2.480 12.408 7.702 1.00 98.19 185 ALA A N 1
ATOM 1486 C CA . ALA A 1 185 ? -2.561 13.522 8.646 1.00 98.19 185 ALA A CA 1
ATOM 1487 C C . ALA A 1 185 ? -3.893 13.532 9.413 1.00 98.19 185 ALA A C 1
ATOM 1489 O O . ALA A 1 185 ? -3.902 13.677 10.634 1.00 98.19 185 ALA A O 1
ATOM 1490 N N . THR A 1 186 ? -5.011 13.302 8.720 1.00 97.56 186 THR A N 1
ATOM 1491 C CA . THR A 1 186 ? -6.347 13.251 9.335 1.00 97.56 186 THR A CA 1
ATOM 1492 C C . THR A 1 186 ? -6.443 12.126 10.363 1.00 97.56 186 THR A C 1
ATOM 1494 O O . THR A 1 186 ? -6.952 12.343 11.460 1.00 97.56 186 THR A O 1
ATOM 1497 N N . LEU A 1 187 ? -5.924 10.936 10.046 1.00 97.25 187 LEU A N 1
ATOM 1498 C CA . LEU A 1 187 ? -5.941 9.784 10.953 1.00 97.25 187 LEU A CA 1
ATOM 1499 C C . LEU A 1 187 ? -5.113 10.042 12.218 1.00 97.25 187 LEU A C 1
ATOM 1501 O O . LEU A 1 187 ? -5.544 9.674 13.310 1.00 97.25 187 LEU A O 1
ATOM 1505 N N . LEU A 1 188 ? -3.975 10.733 12.102 1.00 96.75 188 LEU A N 1
ATOM 1506 C CA . LEU A 1 188 ? -3.194 11.149 13.270 1.00 96.75 188 LEU A CA 1
ATOM 1507 C C . LEU A 1 188 ? -3.911 12.206 14.104 1.00 96.75 188 LEU A C 1
ATOM 1509 O O . LEU A 1 188 ? -3.928 12.093 15.327 1.00 96.75 188 LEU A O 1
ATOM 1513 N N . CYS A 1 189 ? -4.540 13.200 13.477 1.00 96.19 189 CYS A N 1
ATOM 1514 C CA . CYS A 1 189 ? -5.342 14.184 14.202 1.00 96.19 189 CYS A CA 1
ATOM 1515 C C . CYS A 1 189 ? -6.509 13.526 14.953 1.00 96.19 189 CYS A C 1
ATOM 1517 O O . CYS A 1 189 ? -6.760 13.880 16.103 1.00 96.19 189 CYS A O 1
ATOM 1519 N N . LEU A 1 190 ? -7.186 12.549 14.337 1.00 94.00 190 LEU A N 1
ATOM 1520 C CA . LEU A 1 190 ? -8.241 11.769 14.990 1.00 94.00 190 LEU A CA 1
ATOM 1521 C C . LEU A 1 190 ? -7.700 11.012 16.205 1.00 94.00 190 LEU A C 1
ATOM 1523 O O . LEU A 1 190 ? -8.266 11.124 17.289 1.00 94.00 190 LEU A O 1
ATOM 1527 N N . TYR A 1 191 ? -6.581 10.304 16.047 1.00 94.50 191 TYR A N 1
ATOM 1528 C CA . TYR A 1 191 ? -5.943 9.568 17.138 1.00 94.50 191 TYR A CA 1
ATOM 1529 C C . TYR A 1 191 ? -5.533 10.481 18.304 1.00 94.50 191 TYR A C 1
ATOM 1531 O O . TYR A 1 191 ? -5.870 10.209 19.455 1.00 94.50 191 TYR A O 1
ATOM 1539 N N . LEU A 1 192 ? -4.866 11.603 18.016 1.00 93.12 192 LEU A N 1
ATOM 1540 C CA . LEU A 1 192 ? -4.486 12.588 19.034 1.00 93.12 192 LEU A CA 1
ATOM 1541 C C . LEU A 1 192 ? -5.719 13.173 19.736 1.00 93.12 192 LEU A C 1
ATOM 1543 O O . LEU A 1 192 ? -5.726 13.310 20.957 1.00 93.12 192 LEU A O 1
ATOM 1547 N N . GLY A 1 193 ? -6.783 13.461 18.983 1.00 90.44 193 GLY A N 1
ATOM 1548 C CA . GLY A 1 193 ? -8.068 13.893 19.530 1.00 90.44 193 GLY A CA 1
ATOM 1549 C C . GLY A 1 193 ? -8.669 12.883 20.508 1.00 90.44 193 GLY A C 1
ATOM 1550 O O . GLY A 1 193 ? -9.144 13.272 21.576 1.00 90.44 193 GLY A O 1
ATOM 1551 N N . GLN A 1 194 ? -8.609 11.589 20.183 1.00 86.88 194 GLN A N 1
ATOM 1552 C CA . GLN A 1 194 ? -9.073 10.527 21.077 1.00 86.88 194 GLN A CA 1
ATOM 1553 C C . GLN A 1 194 ? -8.253 10.450 22.366 1.00 86.88 194 GLN A C 1
ATOM 1555 O O . GLN A 1 194 ? -8.848 10.357 23.438 1.00 86.88 194 GLN A O 1
ATOM 1560 N N . LEU A 1 195 ? -6.921 10.535 22.282 1.00 87.44 195 LEU A N 1
ATOM 1561 C CA . LEU A 1 195 ? -6.050 10.508 23.463 1.00 87.44 195 LEU A CA 1
ATOM 1562 C C . LEU A 1 195 ? -6.367 11.660 24.424 1.00 87.44 195 LEU A C 1
ATOM 1564 O O . LEU A 1 195 ? -6.613 11.429 25.608 1.00 87.44 195 LEU A O 1
ATOM 1568 N N . MET A 1 196 ? -6.483 12.883 23.903 1.00 87.19 196 MET A N 1
ATOM 1569 C CA . MET A 1 196 ? -6.847 14.046 24.720 1.00 87.19 196 MET A CA 1
ATOM 1570 C C . MET A 1 196 ? -8.231 13.889 25.370 1.00 87.19 196 MET A C 1
ATOM 1572 O O . MET A 1 196 ? -8.428 14.264 26.524 1.00 87.19 196 MET A O 1
ATOM 1576 N N . ALA A 1 197 ? -9.201 13.305 24.658 1.00 84.12 197 ALA A N 1
ATOM 1577 C CA . ALA A 1 197 ? -10.532 13.048 25.207 1.00 84.12 197 ALA A CA 1
ATOM 1578 C C . ALA A 1 197 ? -10.527 11.969 26.305 1.00 84.12 197 ALA A C 1
ATOM 1580 O O . ALA A 1 197 ? -11.341 12.033 27.228 1.00 84.12 197 ALA A O 1
ATOM 1581 N N . THR A 1 198 ? -9.627 10.984 26.223 1.00 77.94 198 THR A N 1
ATOM 1582 C CA . THR A 1 198 ? -9.458 9.976 27.280 1.00 77.94 198 THR A CA 1
ATOM 1583 C C . THR A 1 198 ? -8.776 10.537 28.523 1.00 77.94 198 THR A C 1
ATOM 1585 O O . THR A 1 198 ? -9.193 10.202 29.627 1.00 77.94 198 THR A O 1
ATOM 1588 N N . GLU A 1 199 ? -7.803 11.436 28.366 1.00 73.38 199 GLU A N 1
ATOM 1589 C CA . GLU A 1 199 ? -7.134 12.119 29.485 1.00 73.38 199 GLU A CA 1
ATOM 1590 C C . GLU A 1 199 ? -8.060 13.125 30.189 1.00 73.38 199 GLU A C 1
ATOM 1592 O O . GLU A 1 199 ? -7.981 13.310 31.402 1.00 73.38 199 GLU A O 1
ATOM 1597 N N . GLY A 1 200 ? -8.980 13.748 29.443 1.00 62.69 200 GLY A N 1
ATOM 1598 C CA . GLY A 1 200 ? -9.953 14.715 29.960 1.00 62.69 200 GLY A CA 1
ATOM 1599 C C . GLY A 1 200 ? -11.182 14.115 30.654 1.00 62.69 200 GLY A C 1
ATOM 1600 O O . GLY A 1 200 ? -12.005 14.876 31.165 1.00 62.69 200 GLY A O 1
ATOM 1601 N N . LYS A 1 201 ? -11.346 12.784 30.689 1.00 57.50 201 LYS A N 1
ATOM 1602 C CA . LYS A 1 201 ? -12.389 12.134 31.498 1.00 57.50 201 LYS A CA 1
ATOM 1603 C C . LYS A 1 201 ? -11.882 11.996 32.939 1.00 57.50 201 LYS A C 1
ATOM 1605 O O . LYS A 1 201 ? -11.066 11.110 33.190 1.00 57.50 201 LYS A O 1
ATOM 1610 N N . PRO A 1 202 ? -12.355 12.805 33.911 1.00 47.00 202 PRO A N 1
ATOM 1611 C CA . PRO A 1 202 ? -12.110 12.477 35.308 1.00 47.00 202 PRO A CA 1
ATOM 1612 C C . PRO A 1 202 ? -12.708 11.092 35.568 1.00 47.00 202 PRO A C 1
ATOM 1614 O O . PRO A 1 202 ? -13.786 10.782 35.052 1.00 47.00 202 PRO A O 1
ATOM 1617 N N . MET A 1 203 ? -12.010 10.261 36.348 1.00 49.78 203 MET A N 1
ATOM 1618 C CA . MET A 1 203 ? -12.552 9.004 36.865 1.00 49.78 203 MET A CA 1
ATOM 1619 C C . MET A 1 203 ? -13.776 9.311 37.737 1.00 49.78 203 MET A C 1
ATOM 1621 O O . MET A 1 203 ? -13.685 9.459 38.953 1.00 49.78 203 MET A O 1
ATOM 1625 N N . LEU A 1 204 ? -14.931 9.470 37.099 1.00 49.88 204 LEU A N 1
ATOM 1626 C CA . LEU A 1 204 ? -16.227 9.548 37.746 1.00 49.88 204 LEU A CA 1
ATOM 1627 C C . LEU A 1 204 ? -16.630 8.126 38.121 1.00 49.88 204 LEU A C 1
ATOM 1629 O O . LEU A 1 204 ? -17.276 7.433 37.346 1.00 49.88 204 LEU A O 1
ATOM 1633 N N . GLY A 1 205 ? -16.183 7.746 39.318 1.00 47.25 205 GLY A N 1
ATOM 1634 C CA . GLY A 1 205 ? -16.884 6.888 40.266 1.00 47.25 205 GLY A CA 1
ATOM 1635 C C . GLY A 1 205 ? -17.210 5.467 39.821 1.00 47.25 205 GLY A C 1
ATOM 1636 O O . GLY A 1 205 ? -18.171 5.250 39.089 1.00 47.25 205 GLY A O 1
ATOM 1637 N N . LEU A 1 206 ? -16.501 4.513 40.420 1.00 36.38 206 LEU A N 1
ATOM 1638 C CA . LEU A 1 206 ? -17.091 3.493 41.293 1.00 36.38 206 LEU A CA 1
ATOM 1639 C C . LEU A 1 206 ? -16.062 3.109 42.361 1.00 36.38 206 LEU A C 1
ATOM 1641 O O . LEU A 1 206 ? -14.905 2.833 41.978 1.00 36.38 206 LEU A O 1
#

Radius of gyration: 20.5 Å; chains: 1; bounding box: 44×41×79 Å

Organism: NCBI:txid28548

Secondary structure (DSSP, 8-state):
-PPTTS--PPPPP---GGG--TT-SSPPPPPGGGGGSHHHHHHHHHHHHHHHHHHHHHHT-SSPPPHHHHHHHHHHHHHHHHTS-GGG--SSHHHHHTS-HHHHHHHHHHHHHHHHHHHHHHGGGGTSTTHHHHSHHHHHHHHHHHHHHHHHHHHHHHHTSTTSTTTT-GGGGSHHHHHHHHHHHHHHHHHHHHHHHHHTS-----